Protein AF-A0A2N2F721-F1 (afdb_monomer_lite)

Sequence (221 aa):
MKYMNNLLISVIAIAIITLLVLGASMNQITTNILTASVPYVVFAIFVAGFIYRIVKWASSPVPFRIPTTCGQEKSLPWITNNPVENPAGVLGVVVRMAQEILLFRSLFRNTDVKIIGGRPVYDGAKWLWFFGLLFHVSLLIVVLRHLRFFTEPVISCVGMLSALDGFLEIGVPALYLSDVALLAGFTFLFLRRVIIPQLRYISLFTDYFALLLIAGVAVTG

Structure (mmCIF, N/CA/C/O backbone):
data_AF-A0A2N2F721-F1
#
_entry.id   AF-A0A2N2F721-F1
#
loop_
_atom_site.group_PDB
_atom_site.id
_atom_site.type_symbol
_atom_site.label_atom_id
_atom_site.label_alt_id
_atom_site.label_comp_id
_atom_site.label_asym_id
_atom_site.label_entity_id
_atom_site.label_seq_id
_atom_site.pdbx_PDB_ins_code
_atom_site.Cartn_x
_atom_site.Cartn_y
_atom_site.Cartn_z
_atom_site.occupancy
_atom_site.B_iso_or_equiv
_atom_site.auth_seq_id
_atom_site.auth_comp_id
_atom_site.auth_asym_id
_atom_site.auth_atom_id
_atom_site.pdbx_PDB_model_num
ATOM 1 N N . MET A 1 1 ? -20.160 16.741 -10.247 1.00 51.88 1 MET A N 1
ATOM 2 C CA . MET A 1 1 ? -19.119 17.002 -11.271 1.00 51.88 1 MET A CA 1
ATOM 3 C C . MET A 1 1 ? -17.701 17.098 -10.707 1.00 51.88 1 MET A C 1
ATOM 5 O O . MET A 1 1 ? -16.853 16.390 -11.219 1.00 51.88 1 MET A O 1
ATOM 9 N N . LYS A 1 2 ? -17.425 17.860 -9.634 1.00 54.72 2 LYS A N 1
ATOM 10 C CA . LYS A 1 2 ? -16.056 18.076 -9.100 1.00 54.72 2 LYS A CA 1
ATOM 11 C C . LYS A 1 2 ? -15.256 16.801 -8.737 1.00 54.72 2 LYS A C 1
ATOM 13 O O . LYS A 1 2 ? -14.038 16.820 -8.812 1.00 54.72 2 LYS A O 1
ATOM 18 N N . TYR A 1 3 ? -15.921 15.692 -8.397 1.00 56.06 3 TYR A N 1
ATOM 19 C CA . TYR A 1 3 ? -15.281 14.438 -7.944 1.00 56.06 3 TYR A CA 1
ATOM 20 C C . TYR A 1 3 ? -14.928 13.448 -9.061 1.00 56.06 3 TYR A C 1
ATOM 22 O O . TYR A 1 3 ? -14.023 12.638 -8.887 1.00 56.06 3 TYR A O 1
ATOM 30 N N . MET A 1 4 ? -15.605 13.522 -10.216 1.00 62.75 4 MET A N 1
ATOM 31 C CA . MET A 1 4 ? -15.182 12.769 -11.409 1.00 62.75 4 MET A CA 1
ATOM 32 C C . MET A 1 4 ? -13.801 13.254 -11.877 1.00 62.75 4 MET A C 1
ATOM 34 O O . MET A 1 4 ? -13.022 12.485 -12.433 1.00 62.75 4 MET A O 1
ATOM 38 N N . ASN A 1 5 ? -13.481 14.517 -11.575 1.00 80.75 5 ASN A N 1
ATOM 39 C CA . ASN A 1 5 ? -12.224 15.142 -11.950 1.00 80.75 5 ASN A CA 1
ATOM 40 C C . ASN A 1 5 ? -11.026 14.462 -11.283 1.00 80.75 5 ASN A C 1
ATOM 42 O O . ASN A 1 5 ? -10.035 14.278 -11.963 1.00 80.75 5 ASN A O 1
ATOM 46 N N . ASN A 1 6 ? -11.089 14.029 -10.016 1.00 90.75 6 ASN A N 1
ATOM 47 C CA . ASN A 1 6 ? -9.913 13.432 -9.362 1.00 90.75 6 ASN A CA 1
ATOM 48 C C . ASN A 1 6 ? -9.467 12.137 -10.052 1.00 90.75 6 ASN A C 1
ATOM 50 O O . ASN A 1 6 ? -8.291 12.002 -10.372 1.00 90.75 6 ASN A O 1
ATOM 54 N N . LEU A 1 7 ? -10.406 11.226 -10.330 1.00 91.25 7 LEU A N 1
ATOM 55 C CA . LEU A 1 7 ? -10.115 9.989 -11.056 1.00 91.25 7 LEU A CA 1
ATOM 56 C C . LEU A 1 7 ? -9.612 10.284 -12.476 1.00 91.25 7 LEU A C 1
ATOM 58 O O . LEU A 1 7 ? -8.603 9.725 -12.894 1.00 91.25 7 LEU A O 1
ATOM 62 N N . LEU A 1 8 ? -10.290 11.182 -13.198 1.00 92.25 8 LEU A N 1
ATOM 63 C CA . LEU A 1 8 ? -9.896 11.561 -14.555 1.00 92.25 8 LEU A CA 1
ATOM 64 C C . LEU A 1 8 ? -8.492 12.182 -14.584 1.00 92.25 8 LEU A C 1
ATOM 66 O O . LEU A 1 8 ? -7.678 11.807 -15.420 1.00 92.25 8 LEU A O 1
ATOM 70 N N . ILE A 1 9 ? -8.184 13.079 -13.645 1.00 93.19 9 ILE A N 1
ATOM 71 C CA . ILE A 1 9 ? -6.863 13.699 -13.504 1.00 93.19 9 ILE A CA 1
ATOM 72 C C . ILE A 1 9 ? -5.811 12.628 -13.200 1.00 93.19 9 ILE A C 1
ATOM 74 O O . ILE A 1 9 ? -4.727 12.690 -13.766 1.00 93.19 9 ILE A O 1
ATOM 78 N N . SER A 1 10 ? -6.107 11.623 -12.368 1.00 93.75 10 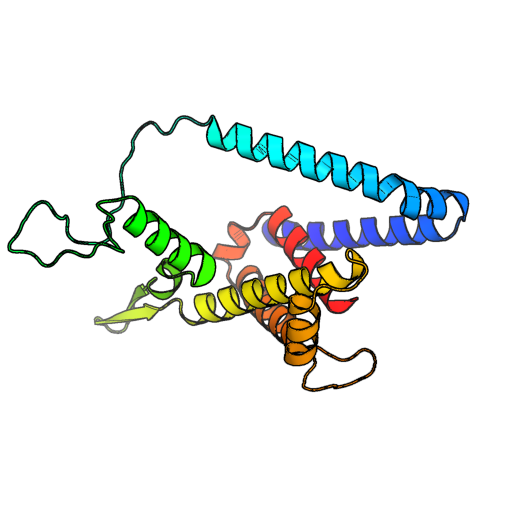SER A N 1
ATOM 79 C CA . SER A 1 10 ? -5.188 10.501 -12.115 1.00 93.75 10 SER A CA 1
ATOM 80 C C . SER A 1 10 ? -4.909 9.671 -13.364 1.00 93.75 10 SER A C 1
ATOM 82 O O . SER A 1 10 ? -3.748 9.375 -13.633 1.00 93.75 10 SER A O 1
ATOM 84 N N . VAL A 1 11 ? -5.936 9.346 -14.155 1.00 94.25 11 VAL A N 1
ATOM 85 C CA . VAL A 1 11 ? -5.766 8.624 -15.428 1.00 94.25 11 VAL A CA 1
ATOM 86 C C . VAL A 1 11 ? -4.942 9.453 -16.413 1.00 94.25 11 VAL A C 1
ATOM 88 O O . VAL A 1 11 ? -3.985 8.941 -16.988 1.00 94.25 11 VAL A O 1
ATOM 91 N N . ILE A 1 12 ? -5.259 10.743 -16.564 1.00 95.19 12 ILE A N 1
ATOM 92 C CA . ILE A 1 12 ? -4.515 11.660 -17.437 1.00 95.19 12 ILE A CA 1
ATOM 93 C C . ILE A 1 12 ? -3.062 11.791 -16.971 1.00 95.19 12 ILE A C 1
ATOM 95 O O . ILE A 1 12 ? -2.159 11.737 -17.796 1.00 95.19 12 ILE A O 1
ATOM 99 N N . ALA A 1 13 ? -2.812 11.922 -15.668 1.00 94.94 13 ALA A N 1
ATOM 100 C CA . ALA A 1 13 ? -1.459 12.025 -15.130 1.00 94.94 13 ALA A CA 1
ATOM 101 C C . ALA A 1 13 ? -0.625 10.777 -15.456 1.00 94.94 13 ALA A C 1
ATOM 103 O O . ALA A 1 13 ? 0.507 10.905 -15.913 1.00 94.94 13 ALA A O 1
ATOM 104 N N . ILE A 1 14 ? -1.191 9.577 -15.287 1.00 94.56 14 ILE A N 1
ATOM 105 C CA . ILE A 1 14 ? -0.516 8.320 -15.645 1.00 94.56 14 ILE A CA 1
ATOM 106 C C . ILE A 1 14 ? -0.298 8.232 -17.162 1.00 94.56 14 ILE A C 1
ATOM 108 O O . ILE A 1 14 ? 0.791 7.867 -17.602 1.00 94.56 14 ILE A O 1
ATOM 112 N N . ALA A 1 15 ? -1.285 8.620 -17.973 1.00 94.62 15 ALA A N 1
ATOM 113 C CA . ALA A 1 15 ? -1.158 8.653 -19.430 1.00 94.62 15 ALA A CA 1
ATOM 114 C C . ALA A 1 15 ? -0.054 9.623 -19.894 1.00 94.62 15 ALA A C 1
ATOM 116 O O . ALA A 1 15 ? 0.753 9.284 -20.751 1.00 94.62 15 ALA A O 1
ATOM 117 N N . ILE A 1 16 ? 0.042 10.809 -19.291 1.00 96.12 16 ILE A N 1
ATOM 118 C CA . ILE A 1 16 ? 1.104 11.776 -19.594 1.00 96.12 16 ILE A CA 1
ATOM 119 C C . ILE A 1 16 ? 2.471 11.205 -19.208 1.00 96.12 16 ILE A C 1
ATOM 121 O O . ILE A 1 16 ? 3.393 11.250 -20.016 1.00 96.12 16 ILE A O 1
ATOM 125 N N . ILE A 1 17 ? 2.611 10.639 -18.004 1.00 93.50 17 ILE A N 1
ATOM 126 C CA . ILE A 1 17 ? 3.881 10.051 -17.549 1.00 93.50 17 ILE A CA 1
ATOM 127 C C . ILE A 1 17 ? 4.316 8.915 -18.482 1.00 93.50 17 ILE A C 1
ATOM 129 O O . ILE A 1 17 ? 5.473 8.867 -18.892 1.00 93.50 17 ILE A O 1
ATOM 133 N N . THR A 1 18 ? 3.394 8.026 -18.854 1.00 91.88 18 THR A N 1
ATOM 134 C CA . THR A 1 18 ? 3.688 6.904 -19.758 1.00 91.88 18 THR A CA 1
ATOM 135 C C . THR A 1 18 ? 4.075 7.382 -21.155 1.00 91.88 18 THR A C 1
ATOM 137 O O . THR A 1 18 ? 5.078 6.914 -21.686 1.00 91.88 18 THR A O 1
ATOM 140 N N . LEU A 1 19 ? 3.373 8.366 -21.726 1.00 94.50 19 LEU A N 1
ATOM 141 C CA . LEU A 1 19 ? 3.735 8.960 -23.018 1.00 94.50 19 LEU A CA 1
ATOM 142 C C . LEU A 1 19 ? 5.101 9.658 -22.988 1.00 94.50 19 LEU A C 1
ATOM 144 O O . LEU A 1 19 ? 5.877 9.516 -23.930 1.00 94.50 19 LEU A O 1
ATOM 148 N N . LEU A 1 20 ? 5.422 10.378 -21.909 1.00 93.00 20 LEU A N 1
ATOM 149 C CA . LEU A 1 20 ? 6.732 11.015 -21.743 1.00 93.00 20 LEU A CA 1
ATOM 150 C C . LEU A 1 20 ? 7.859 9.979 -21.688 1.00 93.00 20 LEU A C 1
ATOM 152 O O . LEU A 1 20 ? 8.889 10.159 -22.333 1.00 93.00 20 LEU A O 1
ATOM 156 N N . VAL A 1 21 ? 7.653 8.884 -20.953 1.00 91.56 21 VAL A N 1
ATOM 157 C CA . VAL A 1 21 ? 8.618 7.781 -20.868 1.00 91.56 21 VAL A CA 1
ATOM 158 C C . VAL A 1 21 ? 8.780 7.078 -22.216 1.00 91.56 21 VAL A C 1
ATOM 160 O O . VAL A 1 21 ? 9.908 6.800 -22.614 1.00 91.56 21 VAL A O 1
ATOM 163 N N . LEU A 1 22 ? 7.686 6.846 -22.947 1.00 92.06 22 LEU A N 1
ATOM 164 C CA . LEU A 1 22 ? 7.730 6.277 -24.298 1.00 92.06 22 LEU A CA 1
ATOM 165 C C . LEU A 1 22 ? 8.483 7.182 -25.279 1.00 92.06 22 LEU A C 1
ATOM 167 O O . LEU A 1 22 ? 9.278 6.692 -26.068 1.00 92.06 22 LEU A O 1
ATOM 171 N N . GLY A 1 23 ? 8.286 8.500 -25.220 1.00 91.44 23 GLY A N 1
ATOM 172 C CA . GLY A 1 23 ? 9.058 9.437 -26.040 1.00 91.44 23 GLY A CA 1
ATOM 173 C C . GLY A 1 23 ? 10.546 9.441 -25.673 1.00 91.44 23 GLY A C 1
ATOM 174 O O . GLY A 1 23 ? 11.408 9.433 -26.550 1.00 91.44 23 GLY A O 1
ATOM 175 N N . ALA A 1 24 ? 10.860 9.397 -24.375 1.00 89.88 24 ALA A N 1
ATOM 176 C CA . ALA A 1 24 ? 12.234 9.338 -23.887 1.00 89.88 24 ALA A CA 1
ATOM 177 C C . ALA A 1 24 ? 12.939 8.015 -24.233 1.00 89.88 24 ALA A C 1
ATOM 179 O O . ALA A 1 24 ? 14.160 8.010 -24.375 1.00 89.88 24 ALA A O 1
ATOM 180 N N . SER A 1 25 ? 12.210 6.908 -24.402 1.00 90.31 25 SER A N 1
ATOM 181 C CA . SER A 1 25 ? 12.814 5.619 -24.755 1.00 90.31 25 SER A CA 1
ATOM 182 C C . SER A 1 25 ? 13.233 5.512 -26.228 1.00 90.31 25 SER A C 1
ATOM 184 O O . SER A 1 25 ? 13.998 4.615 -26.584 1.00 90.31 25 SER A O 1
ATOM 186 N N . MET A 1 26 ? 12.792 6.440 -27.089 1.00 92.12 26 MET A N 1
ATOM 187 C CA . MET A 1 26 ? 13.138 6.457 -28.519 1.00 92.12 26 MET A CA 1
ATOM 188 C C . MET A 1 26 ? 14.556 6.973 -28.813 1.00 92.12 26 MET A C 1
ATOM 190 O O . MET A 1 26 ? 15.034 6.834 -29.937 1.00 92.12 26 MET A O 1
ATOM 194 N N . ASN A 1 27 ? 15.237 7.582 -27.837 1.00 93.50 27 ASN A N 1
ATOM 195 C CA . ASN A 1 27 ? 16.601 8.087 -27.987 1.00 93.50 27 ASN A CA 1
ATOM 196 C C . ASN A 1 27 ? 17.533 7.386 -26.990 1.00 93.50 27 ASN A C 1
ATOM 198 O O . ASN A 1 27 ? 17.284 7.359 -25.789 1.00 93.50 27 ASN A O 1
ATOM 202 N N . GLN A 1 28 ? 18.641 6.834 -27.490 1.00 91.75 28 GLN A N 1
ATOM 203 C CA . GLN A 1 28 ? 19.579 6.048 -26.688 1.00 91.75 28 GLN A CA 1
ATOM 204 C C . GLN A 1 28 ? 20.153 6.823 -25.490 1.00 91.75 28 GLN A C 1
ATOM 206 O O . GLN A 1 28 ? 20.341 6.249 -24.419 1.00 91.75 28 GLN A O 1
ATOM 211 N N . ILE A 1 29 ? 20.418 8.124 -25.646 1.00 92.19 29 ILE A N 1
ATOM 212 C CA . ILE A 1 29 ? 20.969 8.960 -24.571 1.00 92.19 29 ILE A CA 1
ATOM 213 C C . ILE A 1 29 ? 19.942 9.098 -23.444 1.00 92.19 29 ILE A C 1
ATOM 215 O O . ILE A 1 29 ? 20.268 8.893 -22.275 1.00 92.19 29 ILE A O 1
ATOM 219 N N . THR A 1 30 ? 18.692 9.411 -23.786 1.00 90.50 30 THR A N 1
ATOM 220 C CA . THR A 1 30 ? 17.612 9.565 -22.803 1.00 90.50 30 THR A CA 1
ATOM 221 C C . THR A 1 30 ? 17.226 8.232 -22.172 1.00 90.50 30 THR A C 1
ATOM 223 O O . THR A 1 30 ? 16.993 8.198 -20.966 1.00 90.50 30 THR A O 1
ATOM 226 N N . THR A 1 31 ? 17.261 7.129 -22.926 1.00 92.56 31 THR A N 1
ATOM 227 C CA . THR A 1 31 ? 17.093 5.770 -22.392 1.00 92.56 31 THR A CA 1
ATOM 228 C C . THR A 1 31 ? 18.163 5.443 -21.361 1.00 92.56 31 THR A C 1
ATOM 230 O O . THR A 1 31 ? 17.825 4.999 -20.268 1.00 92.56 31 THR A O 1
ATOM 233 N N . ASN A 1 32 ? 19.438 5.715 -21.657 1.00 91.12 32 ASN A N 1
ATOM 234 C CA . ASN A 1 32 ? 20.530 5.471 -20.714 1.00 91.12 32 ASN A CA 1
ATOM 235 C C . ASN A 1 32 ? 20.354 6.283 -19.422 1.00 91.12 32 ASN A C 1
ATOM 237 O O . ASN A 1 32 ? 20.550 5.754 -18.334 1.00 91.12 32 ASN A O 1
ATOM 241 N N . ILE A 1 33 ? 19.945 7.553 -19.513 1.00 91.62 33 ILE A N 1
ATOM 242 C CA . ILE A 1 33 ? 19.663 8.375 -18.324 1.00 91.62 33 ILE A CA 1
ATOM 243 C C . ILE A 1 33 ? 18.489 7.789 -17.526 1.00 91.62 33 ILE A C 1
ATOM 245 O O . ILE A 1 33 ? 18.556 7.697 -16.297 1.00 91.62 33 ILE A O 1
ATOM 249 N N . LEU A 1 34 ? 17.423 7.377 -18.216 1.00 91.00 34 LEU A N 1
ATOM 250 C CA . LEU A 1 34 ? 16.216 6.832 -17.603 1.00 91.00 34 LEU A CA 1
ATOM 251 C C . LEU A 1 34 ? 16.466 5.498 -16.890 1.00 91.00 34 LEU A C 1
ATOM 253 O O . LEU A 1 34 ? 15.890 5.266 -15.832 1.00 91.00 34 LEU A O 1
ATOM 257 N N . THR A 1 35 ? 17.308 4.627 -17.440 1.00 89.19 35 THR A N 1
ATOM 258 C CA . THR A 1 35 ? 17.578 3.305 -16.857 1.00 89.19 35 THR A CA 1
ATOM 259 C C . THR A 1 35 ? 18.728 3.326 -15.858 1.00 89.19 35 THR A C 1
ATOM 261 O O . THR A 1 35 ? 18.686 2.578 -14.885 1.00 89.19 35 THR A O 1
ATOM 264 N N . ALA A 1 36 ? 19.731 4.189 -16.049 1.00 91.88 36 ALA A N 1
ATOM 265 C CA . ALA A 1 36 ? 20.904 4.230 -15.184 1.00 91.88 36 ALA A CA 1
ATOM 266 C C . ALA A 1 36 ? 20.788 5.262 -14.059 1.00 91.88 36 ALA A C 1
ATOM 268 O O . ALA A 1 36 ? 21.136 4.950 -12.932 1.00 91.88 36 ALA A O 1
ATOM 269 N N . SER A 1 37 ? 20.333 6.491 -14.318 1.00 92.44 37 SER A N 1
ATOM 270 C CA . SER A 1 37 ? 20.413 7.584 -13.330 1.00 92.44 37 SER A CA 1
ATOM 271 C C . SER A 1 37 ? 19.108 7.810 -12.572 1.00 92.44 37 SER A C 1
ATOM 273 O O . SER A 1 37 ? 19.117 7.975 -11.350 1.00 92.44 37 SER A O 1
ATOM 275 N N . VAL A 1 38 ? 17.978 7.810 -13.284 1.00 93.31 38 VAL A N 1
ATOM 276 C CA . VAL A 1 38 ? 16.661 8.104 -12.698 1.00 93.31 38 VAL A CA 1
ATOM 277 C C . VAL A 1 38 ? 16.303 7.175 -11.527 1.00 93.31 38 VAL A C 1
ATOM 279 O O . VAL A 1 38 ? 15.830 7.708 -10.521 1.00 93.31 38 VAL A O 1
ATOM 282 N N . PRO A 1 39 ? 16.561 5.849 -11.549 1.00 92.81 39 PRO A N 1
ATOM 283 C CA . PRO A 1 39 ? 16.198 4.974 -10.434 1.00 92.81 39 PRO A CA 1
ATOM 284 C C . PRO A 1 39 ? 16.885 5.362 -9.121 1.00 92.81 39 PRO A C 1
ATOM 286 O O . PRO A 1 39 ? 16.236 5.367 -8.076 1.00 92.81 39 PRO A O 1
ATOM 289 N N . TYR A 1 40 ? 18.160 5.767 -9.165 1.00 93.81 40 TYR A N 1
ATOM 290 C CA . TYR A 1 40 ? 18.883 6.220 -7.972 1.00 93.81 40 TYR A CA 1
ATOM 291 C C . TYR A 1 40 ? 18.318 7.530 -7.425 1.00 93.81 40 TYR A C 1
ATOM 293 O O . TYR A 1 40 ? 18.148 7.669 -6.214 1.00 93.81 40 TYR A O 1
ATOM 301 N N . VAL A 1 41 ? 17.978 8.477 -8.306 1.00 95.75 41 VAL A N 1
ATOM 302 C CA . VAL A 1 41 ? 17.364 9.752 -7.904 1.00 95.75 41 VAL A CA 1
ATOM 303 C C . VAL A 1 41 ? 15.985 9.513 -7.285 1.00 95.75 41 VAL A C 1
ATOM 305 O O . VAL A 1 41 ? 15.696 10.032 -6.208 1.00 95.75 41 VAL A O 1
ATOM 308 N N . VAL A 1 42 ? 15.148 8.687 -7.920 1.00 95.12 42 VAL A N 1
ATOM 309 C CA . VAL A 1 42 ? 13.816 8.322 -7.411 1.00 95.12 42 VAL A CA 1
ATOM 310 C C . VAL A 1 42 ? 13.925 7.617 -6.061 1.00 95.12 42 VAL A C 1
ATOM 312 O O . VAL A 1 42 ? 13.193 7.965 -5.135 1.00 95.12 42 VAL A O 1
ATOM 315 N N . PHE A 1 43 ? 14.861 6.678 -5.915 1.00 94.88 43 PHE A N 1
ATOM 316 C CA . PHE A 1 43 ? 15.096 5.980 -4.655 1.00 94.88 43 PHE A CA 1
ATOM 317 C C . PHE A 1 43 ? 15.548 6.935 -3.542 1.00 94.88 43 PHE A C 1
ATOM 319 O O . PHE A 1 43 ? 14.999 6.893 -2.442 1.00 94.88 43 PHE A O 1
ATOM 326 N N . ALA A 1 44 ? 16.480 7.850 -3.826 1.00 96.94 44 ALA A N 1
ATOM 327 C CA . ALA A 1 44 ? 16.928 8.850 -2.859 1.00 96.94 44 ALA A CA 1
ATOM 328 C C . ALA A 1 44 ? 15.780 9.768 -2.405 1.00 96.94 44 ALA A C 1
ATOM 330 O O . ALA A 1 44 ? 15.605 9.988 -1.205 1.00 96.94 44 ALA A O 1
ATOM 331 N N . ILE A 1 45 ? 14.957 10.251 -3.345 1.00 97.69 45 ILE A N 1
ATOM 332 C CA . ILE A 1 45 ? 13.768 11.062 -3.040 1.00 97.69 45 ILE A CA 1
ATOM 333 C C . ILE A 1 45 ? 12.767 10.260 -2.200 1.00 97.69 45 ILE A C 1
ATOM 335 O O . ILE A 1 45 ? 12.232 10.789 -1.223 1.00 97.69 45 ILE A O 1
ATOM 339 N N . PHE A 1 46 ? 12.526 8.992 -2.544 1.00 96.06 46 PHE A N 1
ATOM 340 C CA . PHE A 1 46 ? 11.631 8.111 -1.794 1.00 96.06 46 PHE A CA 1
ATOM 341 C C . PHE A 1 46 ? 12.105 7.928 -0.349 1.00 96.06 46 PHE A C 1
ATOM 343 O O . PHE A 1 46 ? 11.335 8.187 0.574 1.00 96.06 46 PHE A O 1
ATOM 350 N N . VAL A 1 47 ? 13.371 7.551 -0.139 1.00 97.50 47 VAL A N 1
ATOM 351 C CA . VAL A 1 47 ? 13.934 7.316 1.200 1.00 97.50 47 VAL A CA 1
ATOM 352 C C . VAL A 1 47 ? 13.939 8.600 2.029 1.00 97.50 47 VAL A C 1
ATOM 354 O O . VAL A 1 47 ? 13.438 8.603 3.154 1.00 97.50 47 VAL A O 1
ATOM 357 N N . ALA A 1 48 ? 14.434 9.711 1.476 1.00 98.06 48 ALA A N 1
ATOM 358 C CA . ALA A 1 48 ? 14.472 10.991 2.181 1.00 98.06 48 ALA A CA 1
ATOM 359 C C . ALA A 1 48 ? 13.061 11.492 2.532 1.00 98.06 48 ALA A C 1
ATOM 361 O O . ALA A 1 48 ? 12.805 11.903 3.665 1.00 98.06 48 ALA A O 1
ATOM 362 N N . GLY A 1 49 ? 12.122 11.410 1.585 1.00 97.31 49 GLY A N 1
ATOM 363 C CA . GLY A 1 49 ? 10.727 11.790 1.796 1.00 97.31 49 GLY A CA 1
ATOM 364 C C . GLY A 1 49 ? 10.015 10.903 2.819 1.00 97.31 49 GLY A C 1
ATOM 365 O O . GLY A 1 49 ? 9.250 11.407 3.645 1.00 97.31 49 GLY A O 1
ATOM 366 N N . PHE A 1 50 ? 10.288 9.597 2.805 1.00 96.88 50 PHE A N 1
ATOM 367 C CA . PHE A 1 50 ? 9.753 8.639 3.769 1.00 96.88 50 PHE A CA 1
ATOM 368 C C . PHE A 1 50 ? 10.249 8.936 5.188 1.00 96.88 50 PHE A C 1
ATOM 370 O O . PHE A 1 50 ? 9.430 9.100 6.094 1.00 96.88 50 PHE A O 1
ATOM 377 N N . ILE A 1 51 ? 11.565 9.111 5.369 1.00 97.56 51 ILE A N 1
ATOM 378 C CA . ILE A 1 51 ? 12.165 9.491 6.659 1.00 97.56 51 ILE A CA 1
ATOM 379 C C . ILE A 1 51 ? 11.583 10.820 7.144 1.00 97.56 51 ILE A C 1
ATOM 381 O O . ILE A 1 51 ? 11.129 10.912 8.284 1.00 97.56 51 ILE A O 1
ATOM 385 N N . TYR A 1 52 ? 11.520 11.833 6.274 1.00 97.50 52 TYR A N 1
ATOM 386 C CA . TYR A 1 52 ? 10.944 13.135 6.609 1.00 97.50 52 TYR A CA 1
ATOM 387 C C . TYR A 1 52 ? 9.500 13.014 7.116 1.00 97.50 52 TYR A C 1
ATOM 389 O O . TYR A 1 52 ? 9.146 13.622 8.130 1.00 97.50 52 TYR A O 1
ATOM 397 N N . ARG A 1 53 ? 8.657 12.204 6.457 1.00 95.50 53 ARG A N 1
ATOM 398 C CA . ARG A 1 53 ? 7.271 11.985 6.901 1.00 95.50 53 ARG A CA 1
ATOM 399 C C . ARG A 1 53 ? 7.186 11.249 8.234 1.00 95.50 53 ARG A C 1
ATOM 401 O O . ARG A 1 53 ? 6.350 11.633 9.050 1.00 95.50 53 ARG A O 1
ATOM 408 N N . ILE A 1 54 ? 8.038 10.249 8.470 1.00 96.00 54 ILE A N 1
ATOM 409 C CA . ILE A 1 54 ? 8.095 9.539 9.756 1.00 96.00 54 ILE A CA 1
ATOM 410 C C . ILE A 1 54 ? 8.484 10.497 10.877 1.00 96.00 54 ILE A C 1
ATOM 412 O O . ILE A 1 54 ? 7.779 10.562 11.880 1.00 96.00 54 ILE A O 1
ATOM 416 N N . VAL A 1 55 ? 9.561 11.268 10.700 1.00 96.50 55 VAL A N 1
ATOM 417 C CA . VAL A 1 55 ? 10.035 12.223 11.713 1.00 96.50 55 VAL A CA 1
ATOM 418 C C . VAL A 1 55 ? 8.959 13.265 11.999 1.00 96.50 55 VAL A C 1
ATOM 420 O O . VAL A 1 55 ? 8.610 13.483 13.153 1.00 96.50 55 VAL A O 1
ATOM 423 N N . LYS A 1 56 ? 8.350 13.844 10.958 1.00 96.25 56 LYS A N 1
ATOM 424 C CA . LYS A 1 56 ? 7.259 14.815 11.113 1.00 96.25 56 LYS A CA 1
ATOM 425 C C . LYS A 1 56 ? 6.074 14.248 11.902 1.00 96.25 56 LYS A C 1
ATOM 427 O O . LYS A 1 56 ? 5.510 14.944 12.746 1.00 96.25 56 LYS A O 1
ATOM 432 N N . TRP A 1 5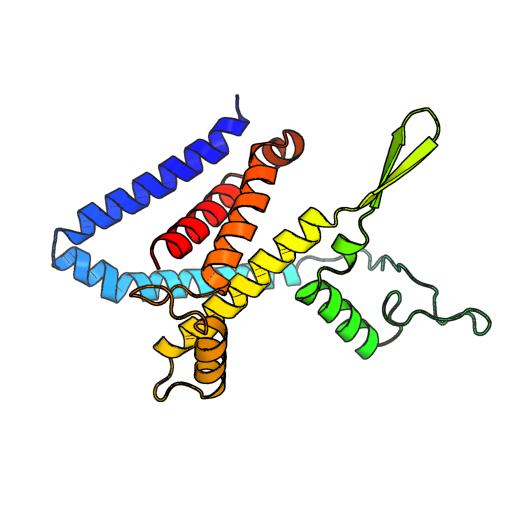7 ? 5.684 13.003 11.628 1.00 93.44 57 TRP A N 1
ATOM 433 C CA . TRP A 1 57 ? 4.613 12.335 12.366 1.00 93.44 57 TRP A CA 1
ATOM 434 C C . TRP A 1 57 ? 5.016 12.053 13.819 1.00 93.44 57 TRP A C 1
ATOM 436 O O . TRP A 1 57 ? 4.262 12.383 14.727 1.00 93.44 57 TRP A O 1
ATOM 446 N N . ALA A 1 58 ? 6.225 11.538 14.051 1.00 91.69 58 ALA A N 1
ATOM 447 C CA . ALA A 1 58 ? 6.736 11.229 15.387 1.00 91.69 58 ALA A CA 1
ATOM 448 C C . ALA A 1 58 ? 6.913 12.478 16.269 1.00 91.69 58 ALA A C 1
ATOM 450 O O . ALA A 1 58 ? 6.724 12.410 17.481 1.00 91.69 58 ALA A O 1
ATOM 451 N N . SER A 1 59 ? 7.247 13.625 15.672 1.00 93.00 59 SER A N 1
ATOM 452 C CA . SER A 1 59 ? 7.365 14.909 16.371 1.00 93.00 59 SER A CA 1
ATOM 453 C C . SER A 1 59 ? 6.023 15.604 16.621 1.00 93.00 59 SER A C 1
ATOM 455 O O . SER A 1 59 ? 5.997 16.630 17.297 1.00 93.00 59 SER A O 1
ATOM 457 N N . SER A 1 60 ? 4.911 15.094 16.079 1.00 90.50 60 SER A N 1
ATOM 458 C CA . SER A 1 60 ? 3.594 15.694 16.299 1.00 90.50 60 SER A CA 1
ATOM 459 C C . SER A 1 60 ? 3.138 15.421 17.740 1.00 90.50 60 SER A C 1
ATOM 461 O O . SER A 1 60 ? 2.979 14.255 18.110 1.00 90.50 60 SER A O 1
ATOM 463 N N . PRO A 1 61 ? 2.930 16.455 18.579 1.00 86.75 61 PRO A N 1
ATOM 464 C CA . PRO A 1 61 ? 2.539 16.248 19.966 1.00 86.75 61 PRO A CA 1
ATOM 465 C C . PRO A 1 61 ? 1.151 15.606 20.029 1.00 86.75 61 PRO A C 1
ATOM 467 O O . PRO A 1 61 ? 0.212 16.065 19.380 1.00 86.75 61 PRO A O 1
ATOM 470 N N . VAL A 1 62 ? 1.016 14.552 20.836 1.00 81.56 62 VAL A N 1
ATOM 471 C CA . VAL A 1 62 ? -0.273 13.917 21.137 1.00 81.56 62 VAL A CA 1
ATOM 472 C C . VAL A 1 62 ? -0.733 14.449 22.498 1.00 81.56 62 VAL A C 1
ATOM 474 O O . VAL A 1 62 ? -0.255 13.955 23.521 1.00 81.56 62 VAL A O 1
ATOM 477 N N . PRO A 1 63 ? -1.611 15.471 22.541 1.00 80.31 63 PRO A N 1
ATOM 478 C CA . PRO A 1 63 ? -1.924 16.198 23.774 1.00 80.31 63 PRO A CA 1
ATOM 479 C C . PRO A 1 63 ? -2.610 15.327 24.834 1.00 80.31 63 PRO A C 1
ATOM 481 O O . PRO A 1 63 ? -2.480 15.604 26.021 1.00 80.31 63 PRO A O 1
ATOM 484 N N . PHE A 1 64 ? -3.292 14.250 24.428 1.00 75.19 64 PHE A N 1
ATOM 485 C CA . PHE A 1 64 ? -3.934 13.313 25.344 1.00 75.19 64 PHE A CA 1
ATOM 486 C C . PHE A 1 64 ? -3.718 11.867 24.904 1.00 75.19 64 PHE A C 1
ATOM 488 O O . PHE A 1 64 ? -4.056 11.480 23.785 1.00 75.19 64 PHE A O 1
ATOM 495 N N . ARG A 1 65 ? -3.201 11.037 25.815 1.00 63.69 65 ARG A N 1
ATOM 496 C CA . ARG A 1 65 ? -3.218 9.578 25.669 1.00 63.69 65 ARG A CA 1
ATOM 497 C C . ARG A 1 65 ? -4.579 9.074 26.136 1.00 63.69 65 ARG A C 1
ATOM 499 O O . ARG A 1 65 ? -4.729 8.724 27.300 1.00 63.69 65 ARG A O 1
ATOM 506 N N . ILE A 1 66 ? -5.566 9.073 25.243 1.00 67.06 66 ILE A N 1
ATOM 507 C CA . ILE A 1 66 ? -6.868 8.441 25.494 1.00 67.06 66 ILE A CA 1
ATOM 508 C C . ILE A 1 66 ? -6.832 7.059 24.835 1.00 67.06 66 ILE A C 1
ATOM 510 O O . ILE A 1 66 ? -7.069 6.960 23.629 1.00 67.06 66 ILE A O 1
ATOM 514 N N . PRO A 1 67 ? -6.473 5.988 25.566 1.00 62.94 67 PRO A N 1
ATOM 515 C CA . PRO A 1 67 ? -6.562 4.645 25.023 1.00 62.94 67 PRO A CA 1
ATOM 516 C C . PRO A 1 67 ? -8.042 4.298 24.855 1.00 62.94 67 PRO A C 1
ATOM 518 O O . PRO A 1 67 ? -8.784 4.188 25.826 1.00 62.94 67 PRO A O 1
ATOM 521 N N . THR A 1 68 ? -8.486 4.121 23.615 1.00 58.16 68 THR A N 1
ATOM 522 C CA . THR A 1 68 ? -9.772 3.485 23.333 1.00 58.16 68 THR A CA 1
ATOM 523 C C . THR A 1 68 ? -9.633 1.996 23.644 1.00 58.16 68 THR A C 1
ATOM 525 O O . THR A 1 68 ? -9.175 1.207 22.816 1.00 58.16 68 THR A O 1
ATOM 528 N N . THR A 1 69 ? -9.933 1.612 24.886 1.00 64.50 69 THR A N 1
ATOM 529 C CA . THR A 1 69 ? -9.883 0.213 25.317 1.00 64.50 69 THR A CA 1
ATOM 530 C C . THR A 1 69 ? -11.184 -0.482 24.916 1.00 64.50 69 THR A C 1
ATOM 532 O O . THR A 1 69 ? -12.279 -0.082 25.301 1.00 64.50 69 THR A O 1
ATOM 535 N N . CYS A 1 70 ? -11.078 -1.542 24.117 1.00 65.94 70 CYS A N 1
ATOM 536 C CA . CYS A 1 70 ? -12.227 -2.344 23.676 1.00 65.94 70 CYS A CA 1
ATOM 537 C C . CYS A 1 70 ? -12.468 -3.557 24.597 1.00 65.94 70 CYS A C 1
ATOM 539 O O . CYS A 1 70 ? -13.134 -4.519 24.213 1.00 65.94 70 CYS A O 1
ATOM 541 N N . GLY A 1 71 ? -11.883 -3.549 25.801 1.00 67.75 71 GLY A N 1
ATOM 542 C CA . GLY A 1 71 ? -11.850 -4.689 26.711 1.00 67.75 71 GLY A CA 1
ATOM 543 C C . GLY A 1 71 ? -11.704 -4.288 28.173 1.00 67.75 71 GLY A C 1
ATOM 544 O O . GLY A 1 71 ? -11.327 -3.163 28.502 1.00 67.75 71 GLY A O 1
ATOM 545 N N . GLN A 1 72 ? -12.012 -5.232 29.056 1.00 72.81 72 GLN A N 1
ATOM 546 C CA . GLN A 1 72 ? -12.071 -4.985 30.492 1.00 72.81 72 GLN A CA 1
ATOM 547 C C . GLN A 1 72 ? -10.669 -4.862 31.097 1.00 72.81 72 GLN A C 1
ATOM 549 O O . GLN A 1 72 ? -9.749 -5.604 30.745 1.00 72.81 72 GLN A O 1
ATOM 554 N N . GLU A 1 73 ? -10.510 -3.858 31.957 1.00 68.94 73 GLU A N 1
ATOM 555 C CA . GLU A 1 73 ? -9.247 -3.499 32.595 1.00 68.94 73 GLU A CA 1
ATOM 556 C C . GLU A 1 73 ? -8.841 -4.540 33.650 1.00 68.94 73 GLU A C 1
ATOM 558 O O . GLU A 1 73 ? -9.681 -5.150 34.306 1.00 68.94 73 GLU A O 1
ATOM 563 N N . LYS A 1 74 ? -7.530 -4.729 33.841 1.00 74.31 74 LYS A N 1
ATOM 564 C CA . LYS A 1 74 ? -6.955 -5.640 34.850 1.00 74.31 74 LYS A CA 1
ATOM 565 C C . LYS A 1 74 ? -7.250 -5.212 36.301 1.00 74.31 74 LYS A C 1
ATOM 567 O O . LYS A 1 74 ? -7.026 -5.996 37.217 1.00 74.31 74 LYS A O 1
ATOM 572 N N . SER A 1 75 ? -7.705 -3.979 36.514 1.00 80.31 75 SER A N 1
ATOM 573 C CA . SER A 1 75 ? -7.890 -3.357 37.830 1.00 80.31 75 SER A CA 1
ATOM 574 C C . SER A 1 75 ? -8.860 -4.120 38.746 1.00 80.31 75 SER A C 1
ATOM 576 O O . SER A 1 75 ? -8.694 -4.067 39.963 1.00 80.31 75 SER A O 1
ATOM 578 N N . LE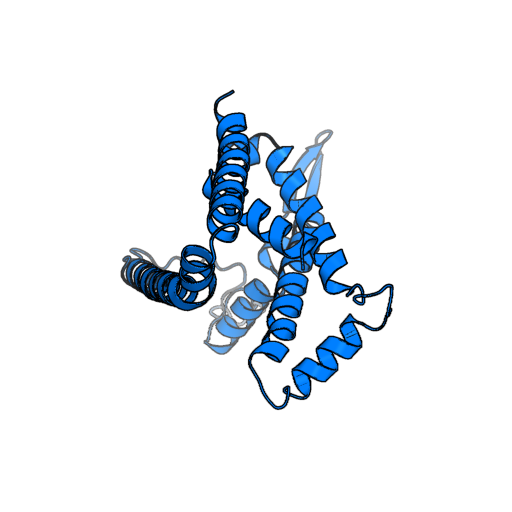U A 1 76 ? -9.822 -4.869 38.190 1.00 81.62 76 LEU A N 1
ATOM 579 C CA . LEU A 1 76 ? -10.851 -5.589 38.949 1.00 81.62 76 LEU A CA 1
ATOM 580 C C . LEU A 1 76 ? -10.642 -7.117 38.863 1.00 81.62 76 LEU A C 1
ATOM 582 O O . LEU A 1 76 ? -10.905 -7.706 37.816 1.00 81.62 76 LEU A O 1
ATOM 586 N N . PRO A 1 77 ? -10.206 -7.796 39.945 1.00 80.56 77 PRO A N 1
ATOM 587 C CA . PRO A 1 77 ? -9.827 -9.216 39.908 1.00 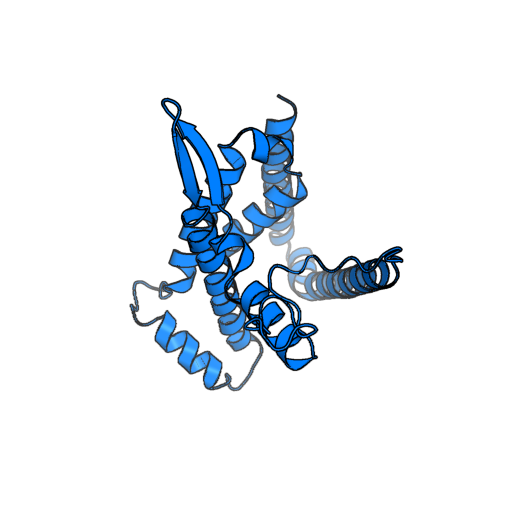80.56 77 PRO A CA 1
ATOM 588 C C . PRO A 1 77 ? -11.000 -10.190 39.718 1.00 80.56 77 PRO A C 1
ATOM 590 O O . PRO A 1 77 ? -10.778 -11.346 39.372 1.00 80.56 77 PRO A O 1
ATOM 593 N N . TRP A 1 78 ? -12.241 -9.747 39.929 1.00 85.12 78 TRP A N 1
ATOM 594 C CA . TRP A 1 78 ? -13.445 -10.564 39.721 1.00 85.12 78 TRP A CA 1
ATOM 595 C C . TRP A 1 78 ? -13.985 -10.506 38.285 1.00 85.12 78 TRP A C 1
ATOM 597 O O . TRP A 1 78 ? -14.979 -11.160 37.978 1.00 85.12 78 TRP A O 1
ATOM 607 N N . ILE A 1 79 ? -13.361 -9.716 37.407 1.00 81.81 79 ILE A N 1
ATOM 608 C CA . ILE A 1 79 ? -13.763 -9.559 36.010 1.00 81.81 79 ILE A CA 1
ATOM 609 C C . ILE A 1 79 ? -12.696 -10.191 35.114 1.00 81.81 79 ILE A C 1
ATOM 611 O O . ILE A 1 79 ? -11.507 -9.899 35.238 1.00 81.81 79 ILE A O 1
ATOM 615 N N . THR A 1 80 ? -13.110 -11.060 34.190 1.00 81.06 80 THR A N 1
ATOM 616 C CA . THR A 1 80 ? -12.199 -11.692 33.227 1.00 81.06 80 THR A CA 1
ATOM 617 C C . THR A 1 80 ? -11.539 -10.638 32.346 1.00 81.06 80 THR A C 1
ATOM 619 O O . THR A 1 80 ? -12.210 -9.923 31.599 1.00 81.06 80 THR A O 1
ATOM 622 N N . ASN A 1 81 ? -10.213 -10.552 32.413 1.00 80.44 81 ASN A N 1
ATOM 623 C CA . ASN A 1 81 ? -9.454 -9.608 31.610 1.00 80.44 81 ASN A CA 1
ATOM 624 C C . ASN A 1 81 ? -9.393 -10.042 30.136 1.00 80.44 81 ASN A C 1
ATOM 626 O O . ASN A 1 81 ? -9.401 -11.226 29.805 1.00 80.44 81 ASN A O 1
ATOM 630 N N . ASN A 1 82 ? -9.288 -9.067 29.233 1.00 82.75 82 ASN A N 1
ATOM 631 C CA . ASN A 1 82 ? -8.959 -9.335 27.835 1.00 82.75 82 ASN A CA 1
ATOM 632 C C . ASN A 1 82 ? -7.645 -8.625 27.477 1.00 82.75 82 ASN A C 1
ATOM 634 O O . ASN A 1 82 ? -7.672 -7.462 27.069 1.00 82.75 82 ASN A O 1
ATOM 638 N N . PRO A 1 83 ? -6.492 -9.303 27.620 1.00 78.94 83 PRO A N 1
ATOM 639 C CA . PRO A 1 83 ? -5.178 -8.676 27.477 1.00 78.94 83 PRO A CA 1
ATOM 640 C C . PRO A 1 83 ? -4.840 -8.271 26.036 1.00 78.94 83 PRO A C 1
ATOM 642 O O . PRO A 1 83 ? -3.868 -7.554 25.820 1.00 78.94 83 PRO A O 1
ATOM 645 N N . VAL A 1 84 ? -5.615 -8.729 25.050 1.00 79.50 84 VAL A N 1
ATOM 646 C CA . VAL A 1 84 ? -5.429 -8.365 23.641 1.00 79.50 84 VAL A CA 1
ATOM 647 C C . VAL A 1 84 ? -6.212 -7.094 23.300 1.00 79.50 84 VAL A C 1
ATOM 649 O O . VAL A 1 84 ? -5.729 -6.251 22.551 1.00 79.50 84 VAL A O 1
ATOM 652 N N . GLU A 1 85 ? -7.406 -6.918 23.869 1.00 79.81 85 GLU A N 1
ATOM 653 C CA . GLU A 1 85 ? -8.221 -5.705 23.679 1.00 79.81 85 GLU A CA 1
ATOM 654 C C . GLU A 1 85 ? -7.793 -4.544 24.570 1.00 79.81 85 GLU A C 1
ATOM 656 O O . GLU A 1 85 ? -7.851 -3.383 24.163 1.00 79.81 85 GLU A O 1
ATOM 661 N N . ASN A 1 86 ? -7.389 -4.864 25.797 1.00 82.81 86 ASN A N 1
ATOM 662 C CA . ASN A 1 86 ? -6.932 -3.907 26.788 1.00 82.81 86 ASN A CA 1
ATOM 663 C C . ASN A 1 86 ? -5.569 -4.363 27.333 1.00 82.81 86 ASN A C 1
ATOM 665 O O . ASN A 1 86 ? -5.485 -4.998 28.391 1.00 82.81 86 ASN A O 1
ATOM 669 N N . PRO A 1 87 ? -4.490 -4.127 26.563 1.00 83.94 87 PRO A N 1
ATOM 670 C CA . PRO A 1 87 ? -3.173 -4.623 26.913 1.00 83.94 87 PRO A CA 1
ATOM 671 C C . PRO A 1 87 ? -2.606 -3.894 28.130 1.00 83.94 87 PRO A C 1
ATOM 673 O O . PRO A 1 87 ? -2.265 -2.718 28.072 1.00 83.94 87 PRO A O 1
ATOM 676 N N . ALA A 1 88 ? -2.430 -4.636 29.223 1.00 82.56 88 ALA A N 1
ATOM 677 C CA . ALA A 1 88 ? -1.797 -4.149 30.452 1.00 82.56 88 ALA A CA 1
ATOM 678 C C . ALA A 1 88 ? -0.254 -4.206 30.416 1.00 82.56 88 ALA A C 1
ATOM 680 O O . ALA A 1 88 ? 0.404 -3.866 31.395 1.00 82.56 88 ALA A O 1
ATOM 681 N N . GLY A 1 89 ? 0.337 -4.682 29.316 1.00 85.06 89 GLY A N 1
ATOM 682 C CA . GLY A 1 89 ? 1.781 -4.849 29.177 1.00 85.06 89 GLY A CA 1
ATOM 683 C C . GLY A 1 89 ? 2.225 -4.943 27.721 1.00 85.06 89 GLY A C 1
ATOM 684 O O . GLY A 1 89 ? 1.407 -5.106 26.815 1.00 85.06 89 GLY A O 1
ATOM 685 N N . VAL A 1 90 ? 3.541 -4.865 27.508 1.00 89.12 90 VAL A N 1
ATOM 686 C CA . VAL A 1 90 ? 4.161 -4.762 26.175 1.00 89.12 90 VAL A CA 1
ATOM 687 C C . VAL A 1 90 ? 3.763 -5.924 25.265 1.00 89.12 90 VAL A C 1
ATOM 689 O O . VAL A 1 90 ? 3.362 -5.690 24.131 1.00 89.12 90 VAL A O 1
ATOM 692 N N . LEU A 1 91 ? 3.782 -7.164 25.764 1.00 89.06 91 LEU A N 1
ATOM 693 C CA . LEU A 1 91 ? 3.404 -8.337 24.966 1.00 89.06 91 LEU A CA 1
ATOM 694 C C . LEU A 1 91 ? 1.963 -8.261 24.443 1.00 89.06 91 LEU A C 1
ATOM 696 O O . LEU A 1 91 ? 1.722 -8.569 23.279 1.00 89.06 91 LEU A O 1
ATOM 700 N N . GLY A 1 92 ? 1.016 -7.790 25.261 1.00 87.50 92 GLY A N 1
ATOM 701 C CA . GLY A 1 92 ? -0.370 -7.592 24.827 1.00 87.50 92 GLY A CA 1
ATOM 702 C C . GLY A 1 92 ? -0.478 -6.544 23.718 1.00 87.50 92 GLY A C 1
ATOM 703 O O . GLY A 1 92 ? -1.215 -6.741 22.755 1.00 87.50 92 GLY A O 1
ATOM 704 N N . VAL A 1 93 ? 0.308 -5.462 23.807 1.00 88.19 93 VAL A N 1
ATOM 705 C CA . VAL A 1 93 ? 0.382 -4.435 22.756 1.00 88.19 93 VAL A CA 1
ATOM 706 C C . VAL A 1 93 ? 0.927 -5.031 21.463 1.00 88.19 93 VAL A C 1
ATOM 708 O O . VAL A 1 93 ? 0.334 -4.811 20.412 1.00 88.19 93 VAL A O 1
ATOM 711 N N . VAL A 1 94 ? 2.013 -5.808 21.526 1.00 91.62 94 VAL A N 1
ATOM 712 C CA . VAL A 1 94 ? 2.596 -6.446 20.337 1.00 91.62 94 VAL A CA 1
ATOM 713 C C . VAL A 1 94 ? 1.586 -7.375 19.669 1.00 91.62 94 VAL A C 1
ATOM 715 O O . VAL A 1 94 ? 1.374 -7.264 18.465 1.00 91.62 94 VAL A O 1
ATOM 718 N N . VAL A 1 95 ? 0.909 -8.238 20.434 1.00 90.88 95 VAL A N 1
ATOM 719 C CA . VAL A 1 95 ? -0.104 -9.158 19.889 1.00 90.88 95 VAL A CA 1
ATOM 720 C C . VAL A 1 95 ? -1.281 -8.393 19.281 1.00 90.88 95 VAL A C 1
ATOM 722 O O . VAL A 1 95 ? -1.696 -8.704 18.165 1.00 90.88 95 VAL A O 1
ATOM 725 N N . ARG A 1 96 ? -1.787 -7.359 19.966 1.00 89.88 96 ARG A N 1
ATOM 726 C CA . ARG A 1 96 ? -2.852 -6.491 19.443 1.00 89.88 96 ARG A CA 1
ATOM 727 C C . ARG A 1 96 ? -2.439 -5.851 18.120 1.00 89.88 96 ARG A C 1
ATOM 729 O O . ARG A 1 96 ? -3.172 -5.938 17.142 1.00 89.88 96 ARG A O 1
ATOM 736 N N . MET A 1 97 ? -1.256 -5.241 18.075 1.00 91.25 97 MET A N 1
ATOM 737 C CA . MET A 1 97 ? -0.737 -4.587 16.873 1.00 91.25 97 MET A CA 1
ATOM 738 C C . MET A 1 97 ? -0.518 -5.584 15.734 1.00 91.25 97 MET A C 1
ATOM 740 O O . MET A 1 97 ? -0.891 -5.293 14.602 1.00 91.25 97 MET A O 1
ATOM 744 N N . ALA A 1 98 ? 0.015 -6.773 16.021 1.00 92.81 98 ALA A N 1
ATOM 745 C CA . ALA A 1 98 ? 0.194 -7.823 15.025 1.00 92.81 98 ALA A CA 1
ATOM 746 C C . ALA A 1 98 ? -1.145 -8.257 14.408 1.00 92.81 98 ALA A C 1
ATOM 748 O O . ALA A 1 98 ? -1.239 -8.395 13.193 1.00 92.81 98 ALA A O 1
ATOM 749 N N . GLN A 1 99 ? -2.201 -8.410 15.212 1.00 91.12 99 GLN A N 1
ATOM 750 C CA . GLN A 1 99 ? -3.538 -8.737 14.705 1.00 91.12 99 GLN A CA 1
ATOM 751 C C . GLN A 1 99 ? -4.160 -7.609 13.874 1.00 91.12 99 GLN A C 1
ATOM 753 O O . GLN A 1 99 ? -4.865 -7.883 12.904 1.00 91.12 99 GLN A O 1
ATOM 758 N N . GLU A 1 100 ? -3.917 -6.349 14.227 1.00 91.19 100 GLU A N 1
ATOM 759 C CA . GLU A 1 100 ? -4.395 -5.223 13.422 1.00 91.19 100 GLU A CA 1
ATOM 760 C C . GLU A 1 100 ? -3.642 -5.109 12.095 1.00 91.19 100 GLU A C 1
ATOM 762 O O . GLU A 1 100 ? -4.269 -4.881 11.069 1.00 91.19 100 GLU A O 1
ATOM 767 N N . ILE A 1 101 ? -2.326 -5.325 12.088 1.00 92.00 101 ILE A N 1
ATOM 768 C CA . ILE A 1 101 ? -1.500 -5.215 10.878 1.00 92.00 101 ILE A CA 1
ATOM 769 C C . ILE A 1 101 ? -1.724 -6.406 9.941 1.00 92.00 101 ILE A C 1
ATOM 771 O O . ILE A 1 101 ? -1.890 -6.215 8.740 1.00 92.00 101 ILE A O 1
ATOM 775 N N . LEU A 1 102 ? -1.714 -7.629 10.477 1.00 93.12 102 LEU A N 1
ATOM 776 C CA . LEU A 1 102 ? -1.740 -8.850 9.668 1.00 93.12 102 LEU A CA 1
ATOM 777 C C . LEU A 1 102 ? -3.149 -9.324 9.340 1.00 93.12 102 LEU A C 1
ATOM 779 O O . LEU A 1 102 ? -3.335 -9.969 8.319 1.00 93.12 102 LEU A O 1
ATOM 783 N N . LEU A 1 103 ? -4.129 -9.059 10.207 1.00 92.94 103 LEU A N 1
ATOM 784 C CA . LEU A 1 103 ? -5.476 -9.616 10.078 1.00 92.94 103 LEU A CA 1
ATOM 785 C C . LEU A 1 103 ? -6.568 -8.549 10.051 1.00 92.94 103 LEU A C 1
ATOM 787 O O . LEU A 1 103 ? -7.733 -8.926 10.042 1.00 92.94 103 LEU A O 1
ATOM 791 N N . PHE A 1 104 ? -6.250 -7.249 10.078 1.00 93.38 104 PHE A N 1
ATOM 792 C CA . PHE A 1 104 ? -7.236 -6.155 10.120 1.00 93.38 104 PHE A CA 1
ATOM 793 C C . PHE A 1 104 ? -8.394 -6.431 11.094 1.00 93.38 104 PHE A C 1
ATOM 795 O O . PHE A 1 104 ? -9.576 -6.316 10.753 1.00 93.38 104 PHE A O 1
ATOM 802 N N . ARG A 1 105 ? -8.057 -6.877 12.307 1.00 89.31 105 ARG A N 1
ATOM 803 C CA . ARG A 1 105 ? -9.023 -7.416 13.270 1.00 89.31 105 ARG A CA 1
ATOM 804 C C . ARG A 1 105 ? -10.125 -6.419 13.642 1.00 89.31 105 ARG A C 1
ATOM 806 O O . ARG A 1 105 ? -11.287 -6.817 13.741 1.00 89.31 105 ARG A O 1
ATOM 813 N N . SER A 1 106 ? -9.797 -5.138 13.797 1.00 87.62 106 SER A N 1
ATOM 814 C CA . SER A 1 106 ? -10.783 -4.072 14.020 1.00 87.62 106 SER A CA 1
ATOM 815 C C . SER A 1 106 ? -11.785 -3.949 12.869 1.00 87.62 106 SER A C 1
ATOM 817 O O . SER A 1 106 ? -12.988 -3.842 13.104 1.00 87.62 106 SER A O 1
ATOM 819 N N . LEU A 1 107 ? -11.316 -4.049 11.623 1.00 90.25 107 LEU A N 1
ATOM 820 C CA . LEU A 1 107 ? -12.156 -3.987 10.429 1.00 90.25 107 LEU A CA 1
ATOM 821 C C . LEU A 1 107 ? -13.096 -5.193 10.326 1.00 90.25 107 LEU A C 1
ATOM 823 O O . LEU A 1 107 ? -14.251 -5.027 9.945 1.00 90.25 107 LEU A O 1
ATOM 827 N N . PHE A 1 108 ? -12.636 -6.388 10.707 1.00 88.69 108 PHE A N 1
ATOM 828 C CA . PHE A 1 108 ? -13.482 -7.587 10.731 1.00 88.69 108 PHE A CA 1
ATOM 829 C C . PHE A 1 108 ? -14.682 -7.438 11.675 1.00 88.69 108 PHE A C 1
ATOM 831 O O . PHE A 1 108 ? -15.772 -7.935 11.396 1.00 88.69 108 PHE A O 1
ATOM 838 N N . ARG A 1 109 ? -14.478 -6.743 12.798 1.00 84.75 109 ARG A N 1
ATOM 839 C CA . ARG A 1 109 ? -15.496 -6.515 13.834 1.00 84.75 109 ARG A CA 1
ATOM 840 C C . ARG A 1 109 ? -16.317 -5.251 13.594 1.00 84.75 109 ARG A C 1
ATOM 842 O O . ARG A 1 109 ? -17.233 -4.971 14.367 1.00 84.75 109 ARG A O 1
ATOM 849 N N . ASN A 1 110 ? -16.010 -4.502 12.537 1.00 86.06 110 ASN A N 1
ATOM 850 C CA . ASN A 1 110 ? -16.756 -3.312 12.178 1.00 86.06 110 ASN A CA 1
ATOM 851 C C . ASN A 1 110 ? -18.169 -3.712 11.734 1.00 86.06 110 ASN A C 1
ATOM 853 O O . ASN A 1 110 ? -18.358 -4.299 10.663 1.00 86.06 110 ASN A O 1
ATOM 857 N N . THR A 1 111 ? -19.136 -3.423 12.600 1.00 83.56 111 THR A N 1
ATOM 858 C CA . THR A 1 111 ? -20.538 -3.795 12.436 1.00 83.56 111 THR A CA 1
ATOM 859 C C . THR A 1 111 ? -21.362 -2.519 12.384 1.00 83.56 111 THR A C 1
ATOM 861 O O . THR A 1 111 ? -21.323 -1.717 13.313 1.00 83.56 111 THR A O 1
ATOM 864 N N . ASP A 1 112 ? -22.082 -2.332 11.289 1.00 80.75 112 ASP A N 1
ATOM 865 C CA . ASP A 1 112 ? -23.009 -1.231 11.075 1.00 80.75 112 ASP A CA 1
ATOM 866 C C . ASP A 1 112 ? -24.415 -1.654 11.518 1.00 80.75 112 ASP A C 1
ATOM 868 O O . ASP A 1 112 ? -24.818 -2.803 11.321 1.00 80.75 112 ASP A O 1
ATOM 872 N N . VAL A 1 113 ? -25.165 -0.742 12.134 1.00 84.50 113 VAL A N 1
ATOM 873 C CA . VAL A 1 113 ? -26.520 -1.014 12.628 1.00 84.50 113 VAL A CA 1
ATOM 874 C C . VAL A 1 113 ? -27.514 -0.280 11.746 1.00 84.50 113 VAL A C 1
ATOM 876 O O . VAL A 1 113 ? -27.569 0.946 11.735 1.00 84.50 113 VAL A O 1
ATOM 879 N N . LYS A 1 114 ? -28.345 -1.035 11.029 1.00 85.69 114 LYS A N 1
ATOM 880 C CA . LYS A 1 114 ? -29.410 -0.506 10.172 1.00 85.69 114 LYS A CA 1
ATOM 881 C C . LYS A 1 114 ? -30.758 -0.913 10.739 1.00 85.69 114 LYS A C 1
ATOM 883 O O . LYS A 1 114 ? -30.974 -2.079 11.040 1.00 85.69 114 LYS A O 1
ATOM 888 N N . ILE A 1 115 ? -31.689 0.024 10.869 1.00 86.31 115 ILE A N 1
ATOM 889 C CA . ILE A 1 115 ? -33.054 -0.302 11.295 1.00 86.31 115 ILE A CA 1
ATOM 890 C C . ILE A 1 115 ? -33.866 -0.642 10.047 1.00 86.31 115 ILE A C 1
ATOM 892 O O . ILE A 1 115 ? -34.132 0.228 9.222 1.00 86.31 115 ILE A O 1
ATOM 896 N N . ILE A 1 116 ? -34.258 -1.908 9.904 1.00 86.88 116 ILE A N 1
ATOM 897 C CA . ILE A 1 116 ? -35.084 -2.391 8.791 1.00 86.88 116 ILE A CA 1
ATOM 898 C C . ILE A 1 116 ? -36.383 -2.934 9.385 1.00 86.88 116 ILE A C 1
ATOM 900 O O . ILE A 1 116 ? -36.362 -3.833 10.225 1.00 86.88 116 ILE A O 1
ATOM 904 N N . GLY A 1 117 ? -37.523 -2.354 8.998 1.00 87.38 117 GLY A N 1
ATOM 905 C CA . GLY A 1 117 ? -38.837 -2.772 9.508 1.00 87.38 117 GLY A CA 1
ATOM 906 C C . GLY A 1 117 ? -38.985 -2.642 11.032 1.00 87.38 117 GLY A C 1
ATOM 907 O O . GLY A 1 117 ? -39.613 -3.488 11.661 1.00 87.38 117 GLY A O 1
ATOM 908 N N . GLY A 1 118 ? -38.352 -1.631 11.640 1.00 89.38 118 GLY A N 1
ATOM 909 C CA . GLY A 1 118 ? -38.391 -1.403 13.090 1.00 89.38 118 GLY A CA 1
ATOM 910 C C . GLY A 1 118 ? -37.488 -2.326 13.919 1.00 89.38 118 GLY A C 1
ATOM 911 O O . GLY A 1 118 ? -37.508 -2.239 15.144 1.00 89.38 118 GLY A O 1
ATOM 912 N N . ARG A 1 119 ? -36.680 -3.190 13.286 1.00 86.31 119 ARG A N 1
ATOM 913 C CA . ARG A 1 119 ? -35.712 -4.061 13.971 1.00 86.31 119 ARG A CA 1
ATOM 914 C C . ARG A 1 119 ? -34.274 -3.655 13.636 1.00 86.31 119 ARG A C 1
ATOM 916 O O . ARG A 1 119 ? -33.996 -3.367 12.470 1.00 86.31 119 ARG A O 1
ATOM 923 N N . PRO A 1 120 ? -33.354 -3.643 14.616 1.00 85.75 120 PRO A N 1
ATOM 924 C CA . PRO A 1 120 ? -31.940 -3.426 14.342 1.00 85.75 120 PRO A CA 1
ATOM 925 C C . PRO A 1 120 ? -31.352 -4.651 13.626 1.00 85.75 120 PRO A C 1
ATOM 927 O O . PRO A 1 120 ? -31.395 -5.769 14.137 1.00 85.75 120 PRO A O 1
ATOM 930 N N . VAL A 1 121 ? -30.807 -4.433 12.434 1.00 84.88 121 VAL A N 1
ATOM 931 C CA . VAL A 1 121 ? -30.057 -5.399 11.628 1.00 84.88 121 VAL A CA 1
ATOM 932 C C . VAL A 1 121 ? -28.591 -4.993 11.649 1.00 84.88 121 VAL A C 1
ATOM 934 O O . VAL A 1 121 ? -28.249 -3.844 11.373 1.00 84.88 121 VAL A O 1
ATOM 937 N N . TYR A 1 122 ? -27.731 -5.949 11.976 1.00 81.88 122 TYR A N 1
ATOM 938 C CA . TYR A 1 122 ? -26.292 -5.757 12.092 1.00 81.88 122 TYR A CA 1
ATOM 939 C C . TYR A 1 122 ? -25.608 -6.252 10.816 1.00 81.88 122 TYR A C 1
ATOM 941 O O . TYR A 1 122 ? -25.629 -7.448 10.524 1.00 81.88 122 TYR A O 1
ATOM 949 N N . ASP A 1 123 ? -25.016 -5.338 10.055 1.00 79.19 123 ASP A N 1
ATOM 950 C CA . ASP A 1 123 ? -24.311 -5.622 8.806 1.00 79.19 123 ASP A CA 1
ATOM 951 C C . ASP A 1 123 ? -22.802 -5.457 9.024 1.00 79.19 123 ASP A C 1
ATOM 953 O O . ASP A 1 123 ? -22.336 -4.423 9.492 1.00 79.19 123 ASP A O 1
ATOM 957 N N . GLY A 1 124 ? -22.020 -6.498 8.750 1.00 81.19 124 GLY A N 1
ATOM 958 C CA . GLY A 1 124 ? -20.581 -6.503 9.017 1.00 81.19 124 GLY A CA 1
ATOM 959 C C . GLY A 1 124 ? -19.767 -6.147 7.779 1.00 81.19 124 GLY A C 1
ATOM 960 O O . GLY A 1 124 ? -20.057 -6.624 6.683 1.00 81.19 124 GLY A O 1
ATOM 961 N N . ALA A 1 125 ? -18.657 -5.426 7.942 1.00 87.38 125 ALA A N 1
ATOM 962 C CA . ALA A 1 125 ? -17.732 -5.094 6.852 1.00 87.38 125 ALA A CA 1
ATOM 963 C C . ALA A 1 125 ? -16.881 -6.295 6.358 1.00 87.38 125 ALA A C 1
ATOM 965 O O . ALA A 1 125 ? -15.740 -6.120 5.929 1.00 87.38 125 ALA A O 1
ATOM 966 N N . LYS A 1 126 ? -17.417 -7.524 6.390 1.00 90.25 126 LYS A N 1
ATOM 967 C CA . LYS A 1 126 ? -16.692 -8.782 6.120 1.00 90.25 126 LYS A CA 1
ATOM 968 C C . LYS A 1 126 ? -16.125 -8.857 4.703 1.00 90.25 126 LYS A C 1
ATOM 970 O O . LYS A 1 126 ? -15.000 -9.308 4.523 1.00 90.25 126 LYS A O 1
ATOM 975 N N . TRP A 1 127 ? -16.864 -8.369 3.706 1.00 91.81 127 TRP A N 1
ATOM 976 C CA . TRP A 1 127 ? -16.377 -8.309 2.323 1.00 91.81 127 TRP A CA 1
ATOM 977 C C . TRP A 1 127 ? -15.211 -7.335 2.164 1.00 91.81 127 TRP A C 1
ATOM 979 O O . TRP A 1 127 ? -14.220 -7.649 1.511 1.00 91.81 127 TRP A O 1
ATOM 989 N N . LEU A 1 128 ? -15.305 -6.165 2.803 1.00 93.31 128 LEU A N 1
ATOM 990 C CA . LEU A 1 128 ? -14.222 -5.186 2.811 1.00 93.31 128 LEU A CA 1
ATOM 991 C C . LEU A 1 128 ? -12.985 -5.737 3.524 1.00 93.31 128 LEU A C 1
ATOM 993 O O . LEU A 1 128 ? -11.873 -5.537 3.046 1.00 93.31 128 LEU A O 1
ATOM 997 N N . TRP A 1 129 ? -13.185 -6.451 4.630 1.00 94.88 129 TRP A N 1
ATOM 998 C CA . TRP A 1 129 ? -12.119 -7.146 5.338 1.00 94.88 129 TRP A CA 1
ATOM 999 C C . TRP A 1 129 ? -11.435 -8.193 4.455 1.00 94.88 129 TRP A C 1
ATOM 1001 O O . TRP A 1 129 ? -10.219 -8.147 4.300 1.00 94.88 129 TRP A O 1
ATOM 1011 N N . PHE A 1 130 ? -12.209 -9.083 3.827 1.00 95.56 130 PHE A N 1
ATOM 1012 C CA . PHE A 1 130 ? -11.675 -10.175 3.015 1.00 95.56 130 PHE A CA 1
ATOM 1013 C C . PHE A 1 130 ? -10.867 -9.658 1.823 1.00 95.56 130 PHE A C 1
ATOM 1015 O O . PHE A 1 130 ? -9.698 -9.999 1.688 1.00 95.56 130 PHE A O 1
ATOM 1022 N N . PHE A 1 131 ? -11.447 -8.788 0.989 1.00 96.06 131 PHE A N 1
ATOM 1023 C CA . PHE A 1 131 ? -10.741 -8.253 -0.181 1.00 96.06 131 PHE A CA 1
ATOM 1024 C C . PHE A 1 131 ? -9.624 -7.273 0.198 1.00 96.06 131 PHE A C 1
ATOM 1026 O O . PHE A 1 131 ? -8.620 -7.187 -0.507 1.00 96.06 131 PHE A O 1
ATOM 1033 N N . GLY A 1 132 ? -9.763 -6.569 1.327 1.00 95.12 132 GLY A N 1
ATOM 1034 C CA . GLY A 1 132 ? -8.694 -5.769 1.920 1.00 95.12 132 GLY A CA 1
ATOM 1035 C C . GLY A 1 132 ? -7.484 -6.624 2.279 1.00 95.12 132 GLY A C 1
ATOM 1036 O O . GLY A 1 132 ? -6.366 -6.303 1.877 1.00 95.12 132 GLY A O 1
ATOM 1037 N N . LEU A 1 133 ? -7.708 -7.728 2.990 1.00 95.69 133 LEU A N 1
ATOM 1038 C CA . LEU A 1 133 ? -6.662 -8.669 3.375 1.00 95.69 133 LEU A CA 1
ATOM 1039 C C . LEU A 1 133 ? -6.066 -9.377 2.152 1.00 95.69 133 LEU A C 1
ATOM 1041 O O . LEU A 1 133 ? -4.847 -9.431 2.025 1.00 95.69 133 LEU A O 1
ATOM 1045 N N . LEU A 1 134 ? -6.913 -9.837 1.225 1.00 95.81 134 LEU A N 1
ATOM 1046 C CA . LEU A 1 134 ? -6.500 -10.483 -0.022 1.00 95.81 134 LEU A CA 1
ATOM 1047 C C . LEU A 1 134 ? -5.540 -9.592 -0.816 1.00 95.81 134 LEU A C 1
ATOM 1049 O O . LEU A 1 134 ? -4.477 -10.054 -1.218 1.00 95.81 134 LEU A O 1
ATOM 1053 N N . PHE A 1 135 ? -5.873 -8.308 -0.979 1.00 96.19 135 PHE A N 1
ATOM 1054 C CA . PHE A 1 135 ? -5.015 -7.343 -1.664 1.00 96.19 135 PHE A CA 1
ATOM 1055 C C . PHE A 1 135 ? -3.652 -7.186 -0.969 1.00 96.19 135 PHE A C 1
ATOM 1057 O O . PHE A 1 135 ? -2.620 -7.288 -1.626 1.00 96.19 135 PHE A O 1
ATOM 1064 N N . HIS A 1 136 ? -3.622 -6.979 0.353 1.00 95.81 136 HIS A N 1
ATOM 1065 C CA . HIS A 1 136 ? -2.368 -6.723 1.076 1.00 95.81 136 HIS A CA 1
ATOM 1066 C C . HIS A 1 136 ? -1.471 -7.959 1.182 1.00 95.81 136 HIS A C 1
ATOM 1068 O O . HIS A 1 136 ? -0.261 -7.845 1.003 1.00 95.81 136 HIS A O 1
ATOM 1074 N N . VAL A 1 137 ? -2.045 -9.134 1.453 1.00 94.69 137 VAL A N 1
ATOM 1075 C CA . VAL A 1 137 ? -1.282 -10.388 1.534 1.00 94.69 137 VAL A CA 1
ATOM 1076 C C . VAL A 1 137 ? -0.711 -10.746 0.167 1.00 94.69 137 VAL A C 1
ATOM 1078 O O . VAL A 1 137 ? 0.464 -11.090 0.076 1.00 94.69 137 VAL A O 1
ATOM 1081 N N . SER A 1 138 ? -1.496 -10.586 -0.902 1.00 94.44 138 SER A N 1
ATOM 1082 C CA . SER A 1 138 ? -1.006 -10.817 -2.263 1.00 94.44 138 SER A CA 1
ATOM 1083 C C . SER A 1 138 ? 0.115 -9.846 -2.621 1.00 94.44 138 SER A C 1
ATOM 1085 O O . SER A 1 138 ? 1.168 -10.273 -3.079 1.00 94.44 138 SER A O 1
ATOM 1087 N N . LEU A 1 139 ? -0.050 -8.552 -2.317 1.00 94.31 139 LEU A N 1
ATOM 1088 C CA . LEU A 1 139 ? 0.990 -7.549 -2.546 1.00 94.31 139 LEU A CA 1
ATOM 1089 C C . LEU A 1 139 ? 2.280 -7.878 -1.777 1.00 94.31 139 LEU A C 1
ATOM 1091 O O . LEU A 1 139 ? 3.370 -7.745 -2.327 1.00 94.31 139 LEU A O 1
ATOM 1095 N N . LEU A 1 140 ? 2.170 -8.341 -0.528 1.00 93.69 140 LEU A N 1
ATOM 1096 C CA . LEU A 1 140 ? 3.319 -8.771 0.269 1.00 93.69 140 LEU A CA 1
ATOM 1097 C C . LEU A 1 140 ? 4.033 -9.969 -0.369 1.00 93.69 140 LEU A C 1
ATOM 1099 O O . LEU A 1 140 ? 5.255 -9.943 -0.487 1.00 93.69 140 LEU A O 1
ATOM 1103 N N . ILE A 1 141 ? 3.292 -10.994 -0.800 1.00 92.56 141 ILE A N 1
ATOM 1104 C CA . ILE A 1 141 ? 3.861 -12.173 -1.473 1.00 92.56 141 ILE A CA 1
ATOM 1105 C C . ILE A 1 141 ? 4.590 -11.754 -2.752 1.00 92.56 141 ILE A C 1
ATOM 1107 O O . ILE A 1 141 ? 5.739 -12.149 -2.952 1.00 92.56 141 ILE A O 1
ATOM 1111 N N . VAL A 1 142 ? 3.972 -10.894 -3.567 1.00 92.00 142 VAL A N 1
ATOM 1112 C CA . VAL A 1 142 ? 4.585 -10.352 -4.785 1.00 92.00 142 VAL A CA 1
ATOM 1113 C C . VAL A 1 142 ? 5.887 -9.623 -4.450 1.00 92.00 142 VAL A C 1
ATOM 1115 O O . VAL A 1 142 ? 6.915 -9.910 -5.060 1.00 92.00 142 VAL A O 1
ATOM 1118 N N . VAL A 1 143 ? 5.901 -8.740 -3.447 1.00 91.31 143 VAL A N 1
ATOM 1119 C CA . VAL A 1 143 ? 7.121 -8.026 -3.022 1.00 91.31 143 VAL A CA 1
ATOM 1120 C C . VAL A 1 143 ? 8.209 -8.991 -2.543 1.00 91.31 143 VAL A C 1
ATOM 1122 O O . VAL A 1 143 ? 9.365 -8.857 -2.944 1.00 91.31 143 VAL A O 1
ATOM 1125 N N . LEU A 1 144 ? 7.861 -9.990 -1.728 1.00 91.62 144 LEU A N 1
ATOM 1126 C CA . LEU A 1 144 ? 8.816 -10.997 -1.256 1.00 91.62 144 LEU A CA 1
ATOM 1127 C C . LEU A 1 144 ? 9.387 -11.822 -2.414 1.00 91.62 144 LEU A C 1
ATOM 1129 O O . LEU A 1 144 ? 10.584 -12.101 -2.429 1.00 91.62 144 LEU A O 1
ATOM 1133 N N . ARG A 1 145 ? 8.569 -12.156 -3.416 1.00 88.81 145 ARG A N 1
ATOM 1134 C CA . ARG A 1 145 ? 9.012 -12.835 -4.641 1.00 88.81 145 ARG A CA 1
ATOM 1135 C C . ARG A 1 145 ? 9.991 -11.977 -5.437 1.00 88.81 145 ARG A C 1
ATOM 1137 O O . ARG A 1 145 ? 10.976 -12.503 -5.948 1.00 88.81 145 ARG A O 1
ATOM 1144 N N . HIS A 1 146 ? 9.777 -10.663 -5.499 1.00 88.38 146 HIS A N 1
ATOM 1145 C CA . HIS A 1 146 ? 10.687 -9.745 -6.188 1.00 88.38 146 HIS A CA 1
ATOM 1146 C C . HIS A 1 146 ? 12.082 -9.681 -5.548 1.00 88.38 146 HIS A C 1
ATOM 1148 O O . HIS A 1 146 ? 13.042 -9.379 -6.254 1.00 88.38 146 HIS A O 1
ATOM 1154 N N . LEU A 1 147 ? 12.246 -10.054 -4.268 1.00 87.94 147 LEU A N 1
ATOM 1155 C CA . LEU A 1 147 ? 13.570 -10.159 -3.631 1.00 87.94 147 LEU A CA 1
ATOM 1156 C C . LEU A 1 147 ? 14.502 -11.159 -4.333 1.00 87.94 147 LEU A C 1
ATOM 1158 O O . LEU A 1 147 ? 15.723 -11.037 -4.213 1.00 87.94 147 LEU A O 1
ATOM 1162 N N . ARG A 1 148 ? 13.957 -12.098 -5.124 1.00 85.56 148 ARG A N 1
ATOM 1163 C CA . ARG A 1 148 ? 14.755 -13.018 -5.951 1.00 85.56 148 ARG A CA 1
ATOM 1164 C C . ARG A 1 148 ? 15.671 -12.292 -6.935 1.00 85.56 148 ARG A C 1
ATOM 1166 O O . ARG A 1 148 ? 16.719 -12.813 -7.275 1.00 85.56 148 ARG A O 1
ATOM 1173 N N . PHE A 1 149 ? 15.287 -11.095 -7.380 1.00 84.50 149 PHE A N 1
ATOM 1174 C CA . PHE A 1 149 ? 16.070 -10.305 -8.331 1.00 84.50 149 PHE A CA 1
ATOM 1175 C C . PHE A 1 149 ? 17.190 -9.496 -7.667 1.00 84.50 149 PHE A C 1
ATOM 1177 O O . PHE A 1 149 ? 18.036 -8.945 -8.360 1.00 84.50 149 PHE A O 1
ATOM 1184 N N . PHE A 1 150 ? 17.198 -9.419 -6.335 1.00 86.19 150 PHE A N 1
ATOM 1185 C CA . PHE A 1 150 ? 18.173 -8.644 -5.565 1.00 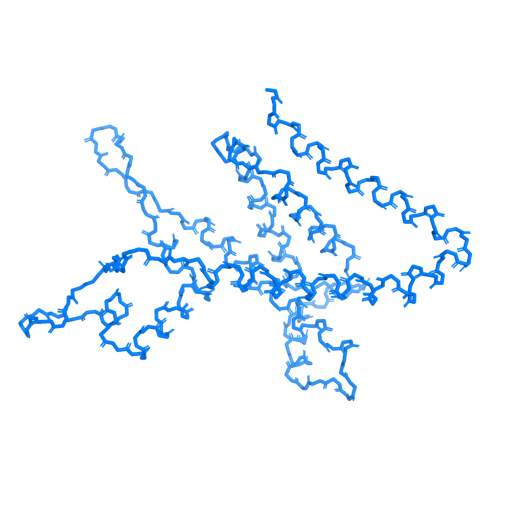86.19 150 PHE A CA 1
ATOM 1186 C C . PHE A 1 150 ? 19.182 -9.523 -4.816 1.00 86.19 150 PHE A C 1
ATOM 1188 O O . PHE A 1 150 ? 20.076 -8.993 -4.161 1.00 86.19 150 PHE A O 1
ATOM 1195 N N . THR A 1 151 ? 19.031 -10.850 -4.859 1.00 87.56 151 THR A N 1
ATOM 1196 C CA . THR A 1 151 ? 19.848 -11.789 -4.080 1.00 87.56 151 THR A CA 1
ATOM 1197 C C . THR A 1 151 ? 20.428 -12.878 -4.975 1.00 87.56 151 THR A C 1
ATOM 1199 O O . THR A 1 151 ? 19.689 -13.606 -5.631 1.00 87.56 151 THR A O 1
ATOM 1202 N N . GLU A 1 152 ? 21.758 -12.989 -4.993 1.00 84.94 152 GLU A N 1
ATOM 1203 C CA . GLU A 1 152 ? 22.491 -14.039 -5.703 1.00 84.94 152 GLU A CA 1
ATOM 1204 C C . GLU A 1 152 ? 23.453 -14.733 -4.716 1.00 84.94 152 GLU A C 1
ATOM 1206 O O . GLU A 1 152 ? 24.384 -14.086 -4.228 1.00 84.94 152 GLU A O 1
ATOM 1211 N N . PRO A 1 153 ? 23.231 -16.017 -4.358 1.00 87.06 153 PRO A N 1
ATOM 1212 C CA . PRO A 1 153 ? 22.142 -16.898 -4.798 1.00 87.06 153 PRO A CA 1
ATOM 1213 C C . PRO A 1 153 ? 20.778 -16.521 -4.190 1.00 87.06 153 PRO A C 1
ATOM 1215 O O . PRO A 1 153 ? 20.700 -15.888 -3.136 1.00 87.06 153 PRO A O 1
ATOM 1218 N N . VAL A 1 154 ? 19.689 -16.950 -4.839 1.00 86.06 154 VAL A N 1
ATOM 1219 C CA . VAL A 1 154 ? 18.321 -16.702 -4.352 1.00 86.06 154 VAL A CA 1
ATOM 1220 C C . VAL A 1 154 ? 18.126 -17.345 -2.977 1.00 86.06 154 VAL A C 1
ATOM 1222 O O . VAL A 1 154 ? 18.409 -18.527 -2.781 1.00 86.06 154 VAL A O 1
ATOM 1225 N N . ILE A 1 155 ? 17.588 -16.580 -2.027 1.00 90.12 155 ILE A N 1
ATOM 1226 C CA . ILE A 1 155 ? 17.282 -17.066 -0.675 1.00 90.12 155 ILE A CA 1
ATOM 1227 C C . ILE A 1 155 ? 16.283 -18.233 -0.751 1.00 90.12 155 ILE A C 1
ATOM 1229 O O . ILE A 1 155 ? 15.192 -18.083 -1.305 1.00 90.12 155 ILE A O 1
ATOM 1233 N N . SER A 1 156 ? 16.597 -19.370 -0.120 1.00 86.50 156 SER A N 1
ATOM 1234 C CA . SER A 1 156 ? 15.775 -20.593 -0.185 1.00 86.50 156 SER A CA 1
ATOM 1235 C C . SER A 1 156 ? 14.309 -20.380 0.220 1.00 86.50 156 SER A C 1
ATOM 1237 O O . SER A 1 156 ? 13.413 -20.968 -0.378 1.00 86.50 156 SER A O 1
ATOM 1239 N N . CYS A 1 157 ? 14.043 -19.496 1.190 1.00 86.94 157 CYS A N 1
ATOM 1240 C CA . CYS A 1 157 ? 12.683 -19.118 1.597 1.00 86.94 157 CYS A CA 1
ATOM 1241 C C . CYS A 1 157 ? 11.883 -18.472 0.448 1.00 86.94 157 CYS A C 1
ATOM 1243 O O . CYS A 1 157 ? 10.725 -18.820 0.223 1.00 86.94 157 CYS A O 1
ATOM 1245 N N . VAL A 1 158 ? 12.515 -17.583 -0.326 1.00 86.56 158 VAL A N 1
ATOM 1246 C CA . VAL A 1 158 ? 11.896 -16.925 -1.489 1.00 86.56 158 VAL A CA 1
ATOM 1247 C C . VAL A 1 158 ? 11.674 -17.930 -2.621 1.00 86.56 158 VAL A C 1
ATOM 1249 O O . VAL A 1 158 ? 10.632 -17.895 -3.277 1.00 86.56 158 VAL A O 1
ATOM 1252 N N . GLY A 1 159 ? 12.615 -18.859 -2.820 1.00 82.75 159 GLY A N 1
ATOM 1253 C CA . GLY A 1 159 ? 12.468 -19.961 -3.775 1.00 82.75 159 GLY A CA 1
ATOM 1254 C C . GLY A 1 159 ? 11.272 -20.860 -3.450 1.00 82.75 159 GLY A C 1
ATOM 1255 O O . GLY A 1 159 ? 10.442 -21.114 -4.319 1.00 82.75 159 GLY A O 1
ATOM 1256 N N . MET A 1 160 ? 11.124 -21.261 -2.182 1.00 85.31 160 MET A N 1
ATOM 1257 C CA . MET A 1 160 ? 9.984 -22.062 -1.720 1.00 85.31 160 MET A CA 1
ATOM 1258 C C . MET A 1 160 ? 8.655 -21.314 -1.882 1.00 85.31 160 MET A C 1
ATOM 1260 O O . MET A 1 160 ? 7.691 -21.884 -2.384 1.00 85.31 160 MET A O 1
ATOM 1264 N N . LEU A 1 161 ? 8.606 -20.031 -1.507 1.00 86.62 161 LEU A N 1
ATOM 1265 C CA . LEU A 1 161 ? 7.410 -19.203 -1.679 1.00 86.62 161 LEU A CA 1
ATOM 1266 C C . LEU A 1 161 ? 7.006 -19.100 -3.156 1.00 86.62 161 LEU A C 1
ATOM 1268 O O . LEU A 1 161 ? 5.832 -19.242 -3.480 1.00 86.62 161 LEU A O 1
ATOM 1272 N N . SER A 1 162 ? 7.982 -18.904 -4.046 1.00 81.56 162 SER A N 1
ATOM 1273 C CA . SER A 1 162 ? 7.744 -18.817 -5.491 1.00 81.56 162 SER A CA 1
ATOM 1274 C C . SER A 1 162 ? 7.210 -20.131 -6.063 1.00 81.56 162 SER A C 1
ATOM 1276 O O . SER A 1 162 ? 6.318 -20.102 -6.904 1.00 81.56 162 SER A O 1
ATOM 1278 N N . ALA A 1 163 ? 7.719 -21.274 -5.594 1.00 81.81 163 ALA A N 1
ATOM 1279 C CA . ALA A 1 163 ? 7.245 -22.590 -6.017 1.00 81.81 163 ALA A CA 1
ATOM 1280 C C . ALA A 1 163 ? 5.806 -22.871 -5.549 1.00 81.81 163 ALA A C 1
ATOM 1282 O O . ALA A 1 163 ? 5.004 -23.401 -6.312 1.00 81.81 163 ALA A O 1
ATOM 1283 N N . LEU A 1 164 ? 5.457 -22.483 -4.317 1.00 82.88 164 LEU A N 1
ATOM 1284 C CA . LEU A 1 164 ? 4.096 -22.637 -3.789 1.00 82.88 164 LEU A CA 1
ATOM 1285 C C . LEU A 1 164 ? 3.088 -21.740 -4.516 1.00 82.88 164 LEU A C 1
ATOM 1287 O O . LEU A 1 164 ? 1.985 -22.171 -4.835 1.00 82.88 164 LEU A O 1
ATOM 1291 N N . ASP A 1 165 ? 3.466 -20.492 -4.778 1.00 81.38 165 ASP A N 1
ATOM 1292 C CA . ASP A 1 165 ? 2.605 -19.504 -5.431 1.00 81.38 165 ASP A CA 1
ATOM 1293 C C . ASP A 1 165 ? 2.455 -19.762 -6.942 1.00 81.38 165 ASP A C 1
ATOM 1295 O O . ASP A 1 165 ? 1.422 -19.463 -7.541 1.00 81.38 165 ASP A O 1
ATOM 1299 N N . GLY A 1 166 ? 3.485 -20.355 -7.552 1.00 76.25 166 GLY A N 1
ATOM 1300 C CA . GLY A 1 166 ? 3.515 -20.777 -8.951 1.00 76.25 166 GLY A CA 1
ATOM 1301 C C . GLY A 1 166 ? 3.008 -22.200 -9.193 1.00 76.25 166 GLY A C 1
ATOM 1302 O O . GLY A 1 166 ? 3.106 -22.667 -10.321 1.00 76.25 166 GLY A O 1
ATOM 1303 N N . PHE A 1 167 ? 2.457 -22.884 -8.180 1.00 73.94 167 PHE A N 1
ATOM 1304 C CA . PHE A 1 167 ? 2.073 -24.306 -8.243 1.00 73.94 167 PHE A CA 1
ATOM 1305 C C . PHE A 1 167 ? 1.137 -24.661 -9.408 1.00 73.94 167 PHE A C 1
ATOM 1307 O O . PHE A 1 167 ? 1.135 -25.794 -9.880 1.00 73.94 167 PHE A O 1
ATOM 1314 N N . LEU A 1 168 ? 0.323 -23.710 -9.869 1.00 68.88 168 LEU A N 1
ATOM 1315 C CA . LEU A 1 168 ? -0.606 -23.948 -10.970 1.00 68.88 168 LEU A CA 1
ATOM 1316 C C . LEU A 1 168 ? 0.092 -23.990 -12.344 1.00 68.88 168 LEU A C 1
ATOM 1318 O O . LEU A 1 168 ? -0.502 -24.522 -13.277 1.00 68.88 168 LEU A O 1
ATOM 1322 N N . GLU A 1 169 ? 1.309 -23.439 -12.473 1.00 67.44 169 GLU A N 1
ATOM 1323 C CA . GLU A 1 169 ? 2.119 -23.379 -13.709 1.00 67.44 169 GLU A CA 1
ATOM 1324 C C . GLU A 1 169 ? 1.317 -23.000 -14.976 1.00 67.44 169 GLU A C 1
ATOM 1326 O O . GLU A 1 169 ? 1.577 -23.474 -16.082 1.00 67.44 169 GLU A O 1
ATOM 1331 N N . ILE A 1 170 ? 0.303 -22.136 -14.835 1.00 68.31 170 ILE A N 1
ATOM 1332 C CA . ILE A 1 170 ? -0.578 -21.768 -15.948 1.00 68.31 170 ILE A CA 1
ATOM 1333 C C . ILE A 1 170 ? 0.099 -20.679 -16.783 1.00 68.31 170 ILE A C 1
ATOM 1335 O O . ILE A 1 170 ? 0.228 -19.544 -16.333 1.00 68.31 170 ILE A O 1
ATOM 1339 N N . GLY A 1 171 ? 0.454 -21.003 -18.027 1.00 59.62 171 GLY A N 1
ATOM 1340 C CA . GLY A 1 171 ? 0.958 -20.043 -19.014 1.00 59.62 171 GLY A CA 1
ATOM 1341 C C . GLY A 1 171 ? 2.473 -19.811 -18.979 1.00 59.62 171 GLY A C 1
ATOM 1342 O O . GLY A 1 171 ? 3.198 -20.354 -18.149 1.00 59.62 171 GLY A O 1
ATOM 1343 N N . VAL A 1 172 ? 2.953 -19.009 -19.934 1.00 55.75 172 VAL A N 1
ATOM 1344 C CA . VAL A 1 172 ? 4.346 -18.546 -20.017 1.00 55.75 172 VAL A CA 1
ATOM 1345 C C . VAL A 1 172 ? 4.325 -17.026 -20.215 1.00 55.75 172 VAL A C 1
ATOM 1347 O O . VAL A 1 172 ? 3.875 -16.585 -21.275 1.00 55.75 172 VAL A O 1
ATOM 1350 N N . PRO A 1 173 ? 4.804 -16.215 -19.251 1.00 65.81 173 PRO A N 1
ATOM 1351 C CA . PRO A 1 173 ? 5.287 -16.577 -17.910 1.00 65.81 173 PRO A CA 1
ATOM 1352 C C . PRO A 1 173 ? 4.210 -17.240 -17.033 1.00 65.81 173 PRO A C 1
ATOM 1354 O O . PRO A 1 173 ? 3.020 -17.046 -17.270 1.00 65.81 173 PRO A O 1
ATOM 1357 N N . ALA A 1 174 ? 4.627 -18.017 -16.027 1.00 69.69 174 ALA A N 1
ATOM 1358 C CA . ALA A 1 174 ? 3.702 -18.680 -15.107 1.00 69.69 174 ALA A CA 1
ATOM 1359 C C . ALA A 1 174 ? 2.837 -17.646 -14.369 1.00 69.69 174 ALA A C 1
ATOM 1361 O O . ALA A 1 174 ? 3.370 -16.761 -13.697 1.00 69.69 174 ALA A O 1
ATOM 1362 N N . LEU A 1 175 ? 1.515 -17.773 -14.482 1.00 76.38 175 LEU A N 1
ATOM 1363 C CA . LEU A 1 175 ? 0.563 -16.966 -13.729 1.00 76.38 175 LEU A CA 1
ATOM 1364 C C . LEU A 1 175 ? 0.559 -17.417 -12.267 1.00 76.38 175 LEU A C 1
ATOM 1366 O O . LEU A 1 175 ? 0.144 -18.536 -11.955 1.00 76.38 175 LEU A O 1
ATOM 1370 N N . TYR A 1 176 ? 1.005 -16.538 -11.369 1.00 83.44 176 TYR A N 1
ATOM 1371 C CA . TYR A 1 176 ? 0.995 -16.807 -9.935 1.00 83.44 176 TYR A CA 1
ATOM 1372 C C . TYR A 1 176 ? -0.397 -16.569 -9.344 1.00 83.44 176 TYR A C 1
ATOM 1374 O O . TYR A 1 176 ? -1.123 -15.650 -9.740 1.00 83.44 176 TYR A O 1
ATOM 1382 N N . LEU A 1 177 ? -0.765 -17.370 -8.341 1.00 86.81 177 LEU A N 1
ATOM 1383 C CA . LEU A 1 177 ? -2.048 -17.220 -7.652 1.00 86.81 177 LEU A CA 1
ATOM 1384 C C . LEU A 1 177 ? -2.163 -15.849 -6.971 1.00 86.81 177 LEU A C 1
ATOM 1386 O O . LEU A 1 177 ? -3.231 -15.231 -6.997 1.00 86.81 177 LEU A O 1
ATOM 1390 N N . SER A 1 178 ? -1.063 -15.361 -6.394 1.00 89.19 178 SER A N 1
ATOM 1391 C CA . SER A 1 178 ? -0.990 -14.036 -5.779 1.00 89.19 178 SER A CA 1
ATOM 1392 C C . SER A 1 178 ? -1.279 -12.900 -6.762 1.00 89.19 178 SER A C 1
ATOM 1394 O O . SER A 1 178 ? -1.921 -11.933 -6.366 1.00 89.19 178 SER A O 1
ATOM 1396 N N . ASP A 1 179 ? -0.911 -13.010 -8.039 1.00 88.94 179 ASP A N 1
ATOM 1397 C CA . ASP A 1 179 ? -1.158 -11.948 -9.024 1.00 88.94 179 ASP A CA 1
ATOM 1398 C C . ASP A 1 179 ? -2.657 -11.848 -9.345 1.00 88.94 179 ASP A C 1
ATOM 1400 O O . ASP A 1 179 ? -3.252 -10.765 -9.329 1.00 88.94 179 ASP A O 1
ATOM 1404 N N . VAL A 1 180 ? -3.316 -12.999 -9.520 1.00 90.94 180 VAL A N 1
ATOM 1405 C CA . VAL A 1 180 ? -4.773 -13.071 -9.719 1.00 90.94 180 VAL A CA 1
ATOM 1406 C C . VAL A 1 180 ? -5.517 -12.570 -8.479 1.00 90.94 180 VAL A C 1
ATOM 1408 O O . VAL A 1 180 ? -6.456 -11.776 -8.587 1.00 90.94 180 VAL A O 1
ATOM 1411 N N . ALA A 1 181 ? -5.089 -12.993 -7.288 1.00 93.19 181 ALA A N 1
ATOM 1412 C CA . ALA A 1 181 ? -5.666 -12.554 -6.022 1.00 93.19 181 ALA A CA 1
ATOM 1413 C C . ALA A 1 181 ? -5.471 -11.045 -5.783 1.00 93.19 181 ALA A C 1
ATOM 1415 O O . ALA A 1 181 ? -6.397 -10.370 -5.317 1.00 93.19 181 ALA A O 1
ATOM 1416 N N . LEU A 1 182 ? -4.311 -10.497 -6.163 1.00 94.25 182 LEU A N 1
ATOM 1417 C CA . LEU A 1 182 ? -4.009 -9.069 -6.109 1.00 94.25 182 LEU A CA 1
ATOM 1418 C C . LEU A 1 182 ? -4.964 -8.278 -7.007 1.00 94.25 182 LEU A C 1
ATOM 1420 O O . LEU A 1 182 ? -5.577 -7.318 -6.536 1.00 94.25 182 LEU A O 1
ATOM 1424 N N . LEU A 1 183 ? -5.144 -8.698 -8.264 1.00 94.12 183 LEU A N 1
ATOM 1425 C CA . LEU A 1 183 ? -6.051 -8.043 -9.214 1.00 94.12 183 LEU A CA 1
ATOM 1426 C C . LEU A 1 183 ? -7.525 -8.177 -8.811 1.00 94.12 183 LEU A C 1
ATOM 1428 O O . LEU A 1 183 ? -8.292 -7.222 -8.965 1.00 94.12 183 LEU A O 1
ATOM 1432 N N . ALA A 1 184 ? -7.932 -9.314 -8.243 1.00 95.00 184 ALA A N 1
ATOM 1433 C CA . ALA A 1 184 ? -9.285 -9.509 -7.725 1.00 95.00 184 ALA A CA 1
ATOM 1434 C C . ALA A 1 184 ? -9.569 -8.588 -6.523 1.00 95.00 184 ALA A C 1
ATOM 1436 O O . ALA A 1 184 ? -10.575 -7.869 -6.507 1.00 95.00 184 ALA A O 1
ATOM 1437 N N . GLY A 1 185 ? -8.656 -8.552 -5.543 1.00 95.94 185 GLY A N 1
ATOM 1438 C CA . GLY A 1 185 ? -8.727 -7.649 -4.392 1.00 95.94 185 GLY A CA 1
ATOM 1439 C C . GLY A 1 185 ? -8.725 -6.180 -4.807 1.00 95.94 185 GLY A C 1
ATOM 1440 O O . GLY A 1 185 ? -9.571 -5.404 -4.356 1.00 95.94 185 GLY A O 1
ATOM 1441 N N . PHE A 1 186 ? -7.834 -5.812 -5.730 1.00 96.12 186 PHE A N 1
ATOM 1442 C CA . PHE A 1 186 ? -7.770 -4.477 -6.313 1.00 96.12 186 PHE A CA 1
ATOM 1443 C C . PHE A 1 186 ? -9.105 -4.084 -6.951 1.00 96.12 186 PHE A C 1
ATOM 1445 O O . PHE A 1 186 ? -9.666 -3.049 -6.594 1.00 96.12 186 PHE A O 1
ATOM 1452 N N . THR A 1 187 ? -9.631 -4.917 -7.855 1.00 95.62 187 THR A N 1
ATOM 1453 C CA . THR A 1 187 ? -10.861 -4.631 -8.604 1.00 95.62 187 THR A CA 1
ATOM 1454 C C . THR A 1 187 ? -12.025 -4.370 -7.659 1.00 95.62 187 THR A C 1
ATOM 1456 O O . THR A 1 187 ? -12.710 -3.356 -7.793 1.00 95.62 187 THR A O 1
ATOM 1459 N N . PHE A 1 188 ? -12.217 -5.220 -6.647 1.00 96.06 188 PHE A N 1
ATOM 1460 C CA . PHE A 1 188 ? -13.273 -5.023 -5.657 1.00 96.06 188 PHE A CA 1
ATOM 1461 C C . PHE A 1 188 ? -13.120 -3.697 -4.891 1.00 96.06 188 PHE A C 1
ATOM 1463 O O . PHE A 1 188 ? -14.073 -2.920 -4.782 1.00 96.06 188 PHE A O 1
ATOM 1470 N N . LEU A 1 189 ? -11.922 -3.408 -4.369 1.00 95.25 189 LEU A N 1
ATOM 1471 C CA . LEU A 1 189 ? -11.665 -2.205 -3.569 1.00 95.25 189 LEU A CA 1
ATOM 1472 C C . LEU A 1 189 ? -11.755 -0.920 -4.403 1.00 95.25 189 LEU A C 1
ATOM 1474 O O . LEU A 1 189 ? -12.280 0.094 -3.929 1.00 95.25 189 LEU A O 1
ATOM 1478 N N . PHE A 1 190 ? -11.276 -0.963 -5.645 1.00 95.31 190 PHE A N 1
ATOM 1479 C CA . PHE A 1 190 ? -11.349 0.143 -6.589 1.00 95.31 190 PHE A CA 1
ATOM 1480 C C . PHE A 1 190 ? -12.798 0.426 -6.991 1.00 95.31 190 PHE A C 1
ATOM 1482 O O . PHE A 1 190 ? -13.254 1.564 -6.859 1.00 95.31 190 PHE A O 1
ATOM 1489 N N . LEU A 1 191 ? -13.558 -0.604 -7.382 1.00 94.81 191 LEU A N 1
ATOM 1490 C CA . LEU A 1 191 ? -14.981 -0.465 -7.699 1.00 94.81 191 LEU A CA 1
ATOM 1491 C C . LEU A 1 191 ? -15.762 0.073 -6.503 1.00 94.81 191 LEU A C 1
ATOM 1493 O O . LEU A 1 191 ? -16.545 1.003 -6.664 1.00 94.81 191 LEU A O 1
ATOM 1497 N N . ARG A 1 192 ? -15.500 -0.423 -5.289 1.00 93.56 192 ARG A N 1
ATOM 1498 C CA . ARG A 1 192 ? -16.105 0.113 -4.063 1.00 93.56 192 ARG A CA 1
ATOM 1499 C C . ARG A 1 192 ? -15.864 1.620 -3.929 1.00 93.56 192 ARG A C 1
ATOM 1501 O O . ARG A 1 192 ? -16.798 2.360 -3.629 1.00 93.56 192 ARG A O 1
ATOM 1508 N N . ARG A 1 193 ? -14.630 2.082 -4.151 1.00 93.31 193 ARG A N 1
ATOM 1509 C CA . ARG A 1 193 ? -14.263 3.504 -4.047 1.00 93.31 193 ARG A CA 1
ATOM 1510 C C . ARG A 1 193 ? -14.925 4.358 -5.127 1.00 93.31 193 ARG A C 1
ATOM 1512 O O . ARG A 1 193 ? -15.387 5.456 -4.826 1.00 93.31 193 ARG A O 1
ATOM 1519 N N . VAL A 1 194 ? -14.974 3.862 -6.362 1.00 92.00 194 VAL A N 1
ATOM 1520 C CA . VAL A 1 194 ? -15.559 4.600 -7.482 1.00 92.00 194 VAL A CA 1
ATOM 1521 C C . VAL A 1 194 ? -17.077 4.599 -7.387 1.00 92.00 194 VAL A C 1
ATOM 1523 O O . VAL A 1 194 ? -17.667 5.657 -7.531 1.00 92.00 194 VAL A O 1
ATOM 1526 N N . ILE A 1 195 ? -17.737 3.477 -7.113 1.00 93.19 195 ILE A N 1
ATOM 1527 C CA . ILE A 1 195 ? -19.202 3.358 -7.157 1.00 93.19 195 ILE A CA 1
ATOM 1528 C C . ILE A 1 195 ? -19.871 4.092 -5.986 1.00 93.19 195 ILE A C 1
ATOM 1530 O O . ILE A 1 195 ? -20.846 4.807 -6.208 1.00 93.19 195 ILE A O 1
ATOM 1534 N N . ILE A 1 196 ? -19.348 3.966 -4.761 1.00 92.56 196 ILE A N 1
ATOM 1535 C CA . ILE A 1 196 ? -19.993 4.512 -3.556 1.00 92.56 196 ILE A CA 1
ATOM 1536 C C . ILE A 1 196 ? -19.783 6.039 -3.473 1.00 92.56 196 ILE A C 1
ATOM 1538 O O . ILE A 1 196 ? -18.640 6.485 -3.314 1.00 92.56 196 ILE A O 1
ATOM 1542 N N . PRO A 1 197 ? -20.850 6.867 -3.510 1.00 90.75 197 PRO A N 1
ATOM 1543 C CA . PRO A 1 197 ? -20.726 8.327 -3.557 1.00 90.75 197 PRO A CA 1
ATOM 1544 C C . PRO A 1 197 ? -19.967 8.930 -2.372 1.00 90.75 197 PRO A C 1
ATOM 1546 O O . PRO A 1 197 ? -19.158 9.837 -2.559 1.00 90.75 197 PRO A O 1
ATOM 1549 N N . GLN A 1 198 ? -20.184 8.403 -1.164 1.00 90.81 198 GLN A N 1
ATOM 1550 C CA . GLN A 1 198 ? -19.530 8.869 0.062 1.00 90.81 198 GLN A CA 1
ATOM 1551 C C . GLN A 1 198 ? -18.012 8.679 -0.012 1.00 90.81 198 GLN A C 1
ATOM 1553 O O . GLN A 1 198 ? -17.252 9.564 0.371 1.00 90.81 198 GLN A O 1
ATOM 1558 N N . LEU A 1 199 ? -17.563 7.541 -0.551 1.00 91.44 199 LEU A N 1
ATOM 1559 C CA . LEU A 1 199 ? -16.139 7.254 -0.711 1.00 91.44 199 LEU A CA 1
ATOM 1560 C C . LEU A 1 199 ? -15.531 8.098 -1.823 1.00 91.44 199 LEU A C 1
ATOM 1562 O O . LEU A 1 199 ? -14.440 8.640 -1.654 1.00 91.44 199 LEU A O 1
ATOM 1566 N N . ARG A 1 200 ? -16.248 8.267 -2.937 1.00 90.31 200 ARG A N 1
ATOM 1567 C CA . ARG A 1 200 ? -15.811 9.132 -4.034 1.00 90.31 200 ARG A CA 1
ATOM 1568 C C . ARG A 1 200 ? -15.646 10.583 -3.578 1.00 90.31 200 ARG A C 1
ATOM 1570 O O . ARG A 1 200 ? -14.726 11.254 -4.035 1.00 90.31 200 ARG A O 1
ATOM 1577 N N . TYR A 1 201 ? -16.509 11.043 -2.672 1.00 88.00 201 TYR A N 1
ATOM 1578 C CA . TYR A 1 201 ? -16.478 12.394 -2.115 1.00 88.00 201 TYR A CA 1
ATOM 1579 C C . TYR A 1 201 ? -15.213 12.666 -1.289 1.00 88.00 201 TYR A C 1
ATOM 1581 O O . TYR A 1 201 ? -14.602 13.719 -1.447 1.00 88.00 201 TYR A O 1
ATOM 1589 N N . ILE A 1 202 ? -14.802 11.716 -0.443 1.00 92.31 202 ILE A N 1
ATOM 1590 C CA . ILE A 1 202 ? -13.606 11.857 0.408 1.00 92.31 202 ILE A CA 1
ATOM 1591 C C . ILE A 1 202 ? -12.300 11.465 -0.299 1.00 92.31 202 ILE A C 1
ATOM 1593 O O . ILE A 1 202 ? -11.224 11.697 0.243 1.00 92.31 202 ILE A O 1
ATOM 1597 N N . SER A 1 203 ? -12.375 10.849 -1.483 1.00 92.81 203 SER A N 1
ATOM 1598 C CA . SER A 1 203 ? -11.194 10.344 -2.190 1.00 92.81 203 SER A CA 1
ATOM 1599 C C . SER A 1 203 ? -10.391 11.464 -2.846 1.00 92.81 203 SER A C 1
ATOM 1601 O O . SER A 1 203 ? -10.914 12.270 -3.624 1.00 92.81 203 SER A O 1
ATOM 1603 N N . LEU A 1 204 ? -9.086 11.454 -2.589 1.00 92.75 204 LEU A N 1
ATOM 1604 C CA . LEU A 1 204 ? -8.139 12.410 -3.154 1.00 92.75 204 LEU A CA 1
ATOM 1605 C C . LEU A 1 204 ? -7.554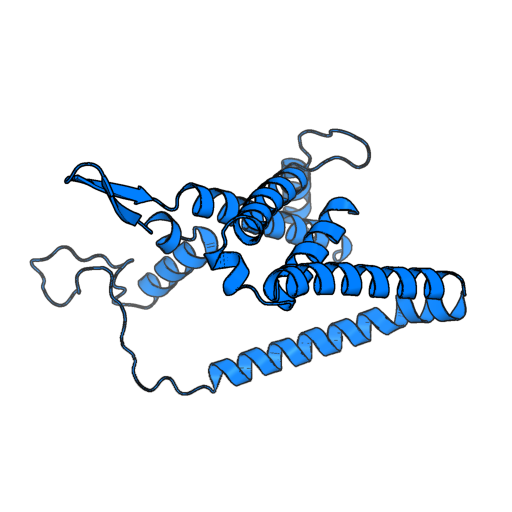 11.903 -4.479 1.00 92.75 204 LEU A C 1
ATOM 1607 O O . LEU A 1 204 ? -7.593 10.712 -4.784 1.00 92.75 204 LEU A O 1
ATOM 1611 N N . PHE A 1 205 ? -6.961 12.810 -5.259 1.00 93.38 205 PHE A N 1
ATOM 1612 C CA . PHE A 1 205 ? -6.195 12.463 -6.465 1.00 93.38 205 PHE A CA 1
ATOM 1613 C C . PHE A 1 205 ? -5.122 11.397 -6.183 1.00 93.38 205 PHE A C 1
ATOM 1615 O O . PHE A 1 205 ? -4.958 10.458 -6.958 1.00 93.38 205 PHE A O 1
ATOM 1622 N N . THR A 1 206 ? -4.420 11.514 -5.054 1.00 93.12 206 THR A N 1
ATOM 1623 C CA . THR A 1 206 ? -3.351 10.586 -4.663 1.00 93.12 206 THR A CA 1
ATOM 1624 C C . THR A 1 206 ? -3.854 9.163 -4.446 1.00 93.12 206 THR A C 1
ATOM 1626 O O . THR A 1 206 ? -3.124 8.221 -4.737 1.00 93.12 206 THR A O 1
ATOM 1629 N N . ASP A 1 207 ? -5.100 9.001 -3.989 1.00 93.69 207 ASP A N 1
ATOM 1630 C CA . ASP A 1 207 ? -5.690 7.684 -3.739 1.00 93.69 207 ASP A CA 1
ATOM 1631 C C . ASP A 1 207 ? -5.910 6.930 -5.052 1.00 93.69 207 ASP A C 1
ATOM 1633 O O . ASP A 1 207 ? -5.570 5.754 -5.164 1.00 93.69 207 ASP A O 1
ATOM 1637 N N . TYR A 1 208 ? -6.464 7.613 -6.059 1.00 93.50 208 TYR A N 1
ATOM 1638 C CA . TYR A 1 208 ? -6.684 7.030 -7.382 1.00 93.50 208 TYR A CA 1
ATOM 1639 C C . TYR A 1 208 ? -5.369 6.825 -8.127 1.00 93.50 208 TYR A C 1
ATOM 1641 O O . TYR A 1 208 ? -5.174 5.772 -8.724 1.00 93.50 208 TYR A O 1
ATOM 1649 N N . PHE A 1 209 ? -4.459 7.799 -8.063 1.00 94.62 209 PHE A N 1
ATOM 1650 C CA . PHE A 1 209 ? -3.157 7.717 -8.719 1.00 94.62 209 PHE A CA 1
ATOM 1651 C C . PHE A 1 209 ? -2.350 6.506 -8.234 1.00 94.62 209 PHE A C 1
ATOM 1653 O O . PHE A 1 209 ? -1.895 5.713 -9.052 1.00 94.62 209 PHE A O 1
ATOM 1660 N N . ALA A 1 210 ? -2.231 6.312 -6.915 1.00 94.06 210 ALA A N 1
ATOM 1661 C CA . ALA A 1 210 ? -1.488 5.183 -6.357 1.00 94.06 210 ALA A CA 1
ATOM 1662 C C . ALA A 1 210 ? -2.126 3.832 -6.715 1.00 94.06 210 ALA A C 1
ATOM 1664 O O . ALA A 1 210 ? -1.426 2.908 -7.122 1.00 94.06 210 ALA A O 1
ATOM 1665 N N . LEU A 1 211 ? -3.455 3.724 -6.606 1.00 93.56 211 LEU A N 1
ATOM 1666 C CA . LEU A 1 211 ? -4.183 2.496 -6.931 1.00 93.56 211 LEU A CA 1
ATOM 1667 C C . LEU A 1 211 ? -4.037 2.113 -8.409 1.00 93.56 211 LEU A C 1
ATOM 1669 O O . LEU A 1 211 ? -3.739 0.961 -8.712 1.00 93.56 211 LEU A O 1
ATOM 1673 N N . LEU A 1 212 ? -4.205 3.072 -9.320 1.00 94.19 212 LEU A N 1
ATOM 1674 C CA . LEU A 1 212 ? -4.048 2.836 -10.756 1.00 94.19 212 LEU A CA 1
ATOM 1675 C C . LEU A 1 212 ? -2.602 2.485 -11.130 1.00 94.19 212 LEU A C 1
ATOM 1677 O O . LEU A 1 212 ? -2.397 1.655 -12.009 1.00 94.19 212 LEU A O 1
ATOM 1681 N N . LEU A 1 213 ? -1.608 3.070 -10.455 1.00 93.19 213 LEU A N 1
ATOM 1682 C CA . LEU A 1 213 ? -0.200 2.749 -10.691 1.00 93.19 213 LEU A CA 1
ATOM 1683 C C . LEU A 1 213 ? 0.139 1.320 -10.244 1.00 93.19 213 LEU A C 1
ATOM 1685 O O . LEU A 1 213 ? 0.774 0.590 -10.998 1.00 93.19 213 LEU A O 1
ATOM 1689 N N . ILE A 1 214 ? -0.339 0.893 -9.068 1.00 93.19 214 ILE A N 1
ATOM 1690 C CA . ILE A 1 214 ? -0.188 -0.498 -8.605 1.00 93.19 214 ILE A CA 1
ATOM 1691 C C . ILE A 1 214 ? -0.868 -1.466 -9.578 1.00 93.19 214 ILE A C 1
ATOM 1693 O O . ILE A 1 214 ? -0.280 -2.482 -9.930 1.00 93.19 214 ILE A O 1
ATOM 1697 N N . ALA A 1 215 ? -2.079 -1.144 -10.041 1.00 92.56 215 ALA A N 1
ATOM 1698 C CA . ALA A 1 215 ? -2.778 -1.966 -11.024 1.00 92.56 215 ALA A CA 1
ATOM 1699 C C . ALA A 1 215 ? -2.033 -2.040 -12.359 1.00 92.56 215 ALA A C 1
ATOM 1701 O O . ALA A 1 215 ? -1.943 -3.118 -12.932 1.00 92.56 215 ALA A O 1
ATOM 1702 N N . GLY A 1 216 ? -1.465 -0.926 -12.829 1.00 92.06 216 GLY A N 1
ATOM 1703 C CA . GLY A 1 216 ? -0.620 -0.909 -14.020 1.00 92.06 216 GLY A CA 1
ATOM 1704 C C . GLY A 1 216 ? 0.551 -1.878 -13.882 1.00 92.06 216 GLY A C 1
ATOM 1705 O O . GLY A 1 216 ? 0.697 -2.759 -14.719 1.00 92.06 216 GLY A O 1
ATOM 1706 N N . VAL A 1 217 ? 1.306 -1.782 -12.782 1.00 90.56 217 VAL A N 1
ATOM 1707 C CA . VAL A 1 217 ? 2.427 -2.692 -12.493 1.00 90.56 217 VAL A CA 1
ATOM 1708 C C . VAL A 1 217 ? 1.967 -4.151 -12.441 1.00 90.56 217 VAL A C 1
ATOM 1710 O O . VAL A 1 217 ? 2.601 -4.997 -13.059 1.00 90.56 217 VAL A O 1
ATOM 1713 N N . ALA A 1 218 ? 0.856 -4.440 -11.758 1.00 90.31 218 ALA A N 1
ATOM 1714 C CA . ALA A 1 218 ? 0.326 -5.797 -11.615 1.00 90.31 218 ALA A CA 1
ATOM 1715 C C . ALA A 1 218 ? -0.220 -6.402 -12.921 1.00 90.31 218 ALA A C 1
ATOM 1717 O O . ALA A 1 218 ? -0.272 -7.617 -13.041 1.00 90.31 218 ALA A O 1
ATOM 1718 N N . VAL A 1 219 ? -0.664 -5.581 -13.879 1.00 89.62 219 VAL A N 1
ATOM 1719 C CA . VAL A 1 219 ? -1.134 -6.049 -15.196 1.00 89.62 219 VAL A CA 1
ATOM 1720 C C . VAL A 1 219 ? 0.027 -6.234 -16.175 1.00 89.62 219 VAL A C 1
ATOM 1722 O O . VAL A 1 219 ? -0.064 -7.063 -17.076 1.00 89.62 219 VAL A O 1
ATOM 1725 N N . THR A 1 220 ? 1.095 -5.444 -16.042 1.00 87.50 220 THR A N 1
ATOM 1726 C CA . THR A 1 220 ? 2.250 -5.503 -16.952 1.00 87.50 220 THR A CA 1
ATOM 1727 C C . THR A 1 220 ? 3.347 -6.473 -16.526 1.00 87.50 220 THR A C 1
ATOM 1729 O O . THR A 1 220 ? 4.161 -6.841 -17.370 1.00 87.50 220 THR A O 1
ATOM 1732 N N . GLY A 1 221 ? 3.435 -6.779 -15.228 1.00 77.44 221 GLY A N 1
ATOM 1733 C CA . GLY A 1 221 ? 4.442 -7.674 -14.649 1.00 77.44 221 GLY A CA 1
ATOM 1734 C C . GLY A 1 221 ? 4.047 -9.134 -14.767 1.00 77.44 221 GLY A C 1
ATOM 1735 O O . GLY A 1 221 ? 4.975 -9.950 -14.963 1.00 77.44 221 GLY A O 1
#

Radius of gyration: 22.68 Å; chains: 1; bounding box: 61×42×68 Å

Foldseek 3Di:
DVLVCLLVVLVVVVVVVVVVVVVLCVDPVSVCCVVPPVVVVVVVCVVVVVVVVVVVVVPDDDPDDDPPQPWDDPPDVVDDGDCCRPPPDDVSVVNVVCCCVQQVVVQQPDWDWDQDPNDTDTDHSNVVSVLVNLQVVLVVLVVLLCCPVVDVVGDVVSVVSCCVQQVVQPDVVRDGPSLVSNLVSLVVVVCVCVVDPVNSVPDGSVNSNVSVVVVVVSVVD

pLDDT: mean 87.51, std 9.24, range [51.88, 98.06]

Secondary structure (DSSP, 8-state):
-TTHHHHHHHHHHHHHHHHHHHHHHTSHHHHHIIIIIHHHHHHHHHHHHHHHHHHHHHTS--S-------S--TT-TTS---TTTS-SSHHHHHHHHHHHHHH-HHHHT-EEEEEETTEEEEEETHHHHHHHHHHHHHHHHHHHHHGGGT-SSPPHHHHHHHHHHTTT-BTTTTB-HHHHHHHHHHHHHHHHHHH-HHHHHH--HHHHHHHHHHHHHHHH-